Protein AF-0000000071926890 (afdb_homodimer)

Secondary structure (DSSP, 8-state):
--------EEEEE--GGGHHHHHHHHH-TTGGGG-S---SSHHHHHHHHHHHHHHHHHTS-EEEEEEETTT--EEEEEEEEEEETTTTEEEEEEEE-GGGTTTTHHHHHHHHHHHHHHHSS---EEEEEEETT-HHHHHHHHHTTPEEEEEEEEEEEETTEEEEEEEEEEEGGGS-TT-/--------EEEEE--GGGHHHHHHHHH-TTGGGG-S---SSHHHHHHHHHHHHHHHHHTS-EEEEEEETTT--EEEEEEEEEEETTTTEEEEEEEE-GGGTTTTHHHHHHHHHHHHHHHSS---EEEEEEETT-HHHHHHHHHTTPEEEEEEEEEEEETTEEEEEEEEEEEGGGS-TT-

InterPro domains:
  IPR000182 GNAT domain [PF13302] (9-147)
  IPR000182 GNAT domain [PS51186] (9-170)
  IPR016181 Acyl-CoA N-acyltransferase [SSF55729] (5-172)
  IPR051531 N-acetyltransferase [PTHR43792] (5-174)

Solvent-accessible surface area (backbone atoms only — not comparable to full-atom values): 19654 Å² total; per-residue (Å²): 131,79,74,78,71,74,54,64,66,40,79,40,73,67,52,83,87,42,48,68,58,53,38,53,43,34,49,32,68,80,53,29,67,87,40,97,56,73,39,93,42,69,74,61,33,45,56,55,52,51,48,52,52,48,24,47,73,72,66,28,28,49,50,26,33,31,20,33,58,87,77,62,43,76,48,36,36,42,32,36,36,76,41,35,81,81,39,19,28,29,34,51,47,72,53,52,40,73,93,51,60,93,58,51,46,65,61,45,47,49,64,56,44,50,56,52,49,52,73,74,42,78,52,41,29,39,35,34,76,37,54,63,87,47,51,69,61,51,53,49,40,48,74,72,61,31,40,81,32,35,46,46,71,51,59,36,55,54,93,94,40,63,39,35,35,32,36,29,36,39,42,56,84,71,46,68,79,90,99,129,78,75,78,74,72,54,64,65,40,76,40,73,68,53,81,89,41,50,69,59,52,39,55,44,34,49,33,67,78,53,29,67,87,39,98,57,73,39,92,43,69,74,61,34,46,56,55,53,51,48,52,53,47,24,46,72,72,65,28,29,48,50,27,33,31,20,33,59,86,76,63,43,78,48,34,36,40,33,37,36,75,42,36,81,80,39,18,28,30,34,51,49,69,52,52,41,74,92,51,62,94,60,49,45,64,61,44,46,48,66,55,44,51,55,52,50,51,72,74,42,79,51,42,30,38,35,34,77,36,53,63,86,45,51,71,60,52,53,49,40,46,73,73,62,29,39,82,30,35,46,45,71,51,58,36,57,54,92,94,40,63,40,36,36,32,36,28,36,39,42,56,84,73,44,69,79,92,98

Structure (mmCIF, N/CA/C/O backbone):
data_AF-0000000071926890-model_v1
#
loop_
_entity.id
_entity.type
_entity.pdbx_description
1 polymer 'Ribosomal-protein-alanine N-acetyltransferase, putative'
#
loop_
_atom_site.group_PDB
_atom_site.id
_atom_site.type_symbol
_atom_site.label_atom_id
_atom_site.label_alt_id
_atom_site.label_comp_id
_atom_site.label_asym_id
_atom_site.label_entity_id
_atom_site.label_seq_id
_atom_site.pdbx_PDB_ins_code
_atom_site.Cartn_x
_atom_site.Cartn_y
_atom_site.Cartn_z
_atom_site.occupancy
_atom_site.B_iso_or_equiv
_atom_site.auth_seq_id
_atom_site.auth_comp_id
_atom_site.auth_asym_id
_atom_site.auth_atom_id
_atom_site.pdbx_PDB_model_num
ATOM 1 N N . MET A 1 1 ? 4.715 -43.188 8.812 1 32.09 1 MET A N 1
ATOM 2 C CA . MET A 1 1 ? 4.371 -41.781 8.5 1 32.09 1 MET A CA 1
ATOM 3 C C . MET A 1 1 ? 4.711 -41.469 7.051 1 32.09 1 MET A C 1
ATOM 5 O O . MET A 1 1 ? 5.883 -41.469 6.664 1 32.09 1 MET A O 1
ATOM 9 N N . THR A 1 2 ? 3.955 -41.906 6.078 1 40.41 2 THR A N 1
ATOM 10 C CA . THR A 1 2 ? 4.301 -41.938 4.664 1 40.41 2 THR A CA 1
ATOM 11 C C . THR A 1 2 ? 4.812 -40.562 4.215 1 40.41 2 THR A C 1
ATOM 13 O O . THR A 1 2 ? 4.32 -39.531 4.672 1 40.41 2 THR A O 1
ATOM 16 N N . ALA A 1 3 ? 6 -40.312 3.959 1 42.5 3 ALA A N 1
ATOM 17 C CA . ALA A 1 3 ? 6.633 -39.125 3.43 1 42.5 3 ALA A CA 1
ATOM 18 C C . ALA A 1 3 ? 5.715 -38.406 2.441 1 42.5 3 ALA A C 1
ATOM 20 O O . ALA A 1 3 ? 5.344 -38.969 1.411 1 42.5 3 ALA A O 1
ATOM 21 N N . THR A 1 4 ? 4.652 -37.75 2.793 1 50.47 4 THR A N 1
ATOM 22 C CA . THR A 1 4 ? 3.727 -37.125 1.854 1 50.47 4 THR A CA 1
ATOM 23 C C . THR A 1 4 ? 4.477 -36.531 0.657 1 50.47 4 THR A C 1
ATOM 25 O O . THR A 1 4 ? 5.344 -35.688 0.818 1 50.47 4 THR A O 1
ATOM 28 N N . GLN A 1 5 ? 4.773 -37.344 -0.302 1 60.16 5 GLN A N 1
ATOM 29 C CA . GLN A 1 5 ? 5.531 -37.062 -1.52 1 60.16 5 GLN A CA 1
ATOM 30 C C . GLN A 1 5 ? 5.117 -35.719 -2.131 1 60.16 5 GLN A C 1
ATOM 32 O O . GLN A 1 5 ? 3.926 -35.469 -2.281 1 60.16 5 GLN A O 1
ATOM 37 N N . GLN A 1 6 ? 5.934 -34.75 -2.156 1 71.06 6 GLN A N 1
ATOM 38 C CA . GLN A 1 6 ? 5.723 -33.469 -2.793 1 71.06 6 GLN A CA 1
ATOM 39 C C . GLN A 1 6 ? 5.293 -33.625 -4.25 1 71.06 6 GLN A C 1
ATOM 41 O O . GLN A 1 6 ? 5.809 -34.5 -4.957 1 71.06 6 GLN A O 1
ATOM 46 N N . PRO A 1 7 ? 4.125 -33.031 -4.594 1 84.38 7 PRO A N 1
ATOM 47 C CA . PRO A 1 7 ? 3.699 -33.094 -5.992 1 84.38 7 PRO A CA 1
ATOM 48 C C . PRO A 1 7 ? 4.824 -32.75 -6.965 1 84.38 7 PRO A C 1
ATOM 50 O O . PRO A 1 7 ? 5.672 -31.891 -6.652 1 84.38 7 PRO A O 1
ATOM 53 N N . HIS A 1 8 ? 4.965 -33.5 -8.023 1 91.19 8 HIS A N 1
ATOM 54 C CA . HIS A 1 8 ? 5.914 -33.219 -9.086 1 91.19 8 HIS A CA 1
ATOM 55 C C . HIS A 1 8 ? 5.344 -32.188 -10.062 1 91.19 8 HIS A C 1
ATOM 57 O O . HIS A 1 8 ? 4.477 -32.5 -10.875 1 91.19 8 HIS A O 1
ATOM 63 N N . ILE A 1 9 ? 5.855 -30.984 -9.93 1 95.56 9 ILE A N 1
ATOM 64 C CA . ILE A 1 9 ? 5.312 -29.922 -10.781 1 95.56 9 ILE A CA 1
ATOM 65 C C . ILE A 1 9 ? 6.445 -29.234 -11.547 1 95.56 9 ILE A C 1
ATOM 67 O O . ILE A 1 9 ? 7.621 -29.438 -11.234 1 95.56 9 ILE A O 1
ATOM 71 N N . ARG A 1 10 ? 6.059 -28.641 -12.609 1 96.06 10 ARG A N 1
ATOM 72 C CA . ARG A 1 10 ? 6.945 -27.797 -13.414 1 96.0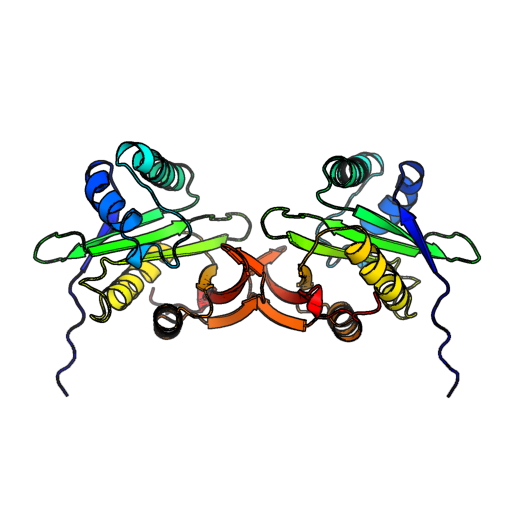6 10 ARG A CA 1
ATOM 73 C C . ARG A 1 10 ? 6.355 -26.406 -13.609 1 96.06 10 ARG A C 1
ATOM 75 O O . ARG A 1 10 ? 5.137 -26.234 -13.602 1 96.06 10 ARG A O 1
ATOM 82 N N . LEU A 1 11 ? 7.266 -25.453 -13.742 1 97.19 11 LEU A N 1
ATOM 83 C CA . LEU A 1 11 ? 6.867 -24.078 -14 1 97.19 11 LEU A CA 1
ATOM 84 C C . LEU A 1 11 ? 7.309 -23.625 -15.391 1 97.19 11 LEU A C 1
ATOM 86 O O . LEU A 1 11 ? 8.484 -23.75 -15.742 1 97.19 11 LEU A O 1
ATOM 90 N N . ASP A 1 12 ? 6.371 -23.141 -16.156 1 96.62 12 ASP A N 1
ATOM 91 C CA . ASP A 1 12 ? 6.672 -22.609 -17.484 1 96.62 12 ASP A CA 1
ATOM 92 C C . ASP A 1 12 ? 6.16 -21.188 -17.625 1 96.62 12 ASP A C 1
ATOM 94 O O . ASP A 1 12 ? 5.07 -20.859 -17.156 1 96.62 12 ASP A O 1
ATOM 98 N N . PRO A 1 13 ? 6.953 -20.359 -18.344 1 96.62 13 PRO A N 1
ATOM 99 C CA . PRO A 1 13 ? 6.395 -19.031 -18.625 1 96.62 13 PRO A CA 1
ATOM 100 C C . PRO A 1 13 ? 5.051 -19.094 -19.344 1 96.62 13 PRO A C 1
ATOM 102 O O . PRO A 1 13 ? 4.848 -19.953 -20.203 1 96.62 13 PRO A O 1
ATOM 105 N N . VAL A 1 14 ? 4.199 -18.203 -18.984 1 97.5 14 VAL A N 1
ATOM 106 C CA . VAL A 1 14 ? 2.887 -18.156 -19.625 1 97.5 14 VAL A CA 1
ATOM 107 C C . VAL A 1 14 ? 3.045 -17.781 -21.109 1 97.5 14 VAL A C 1
ATOM 109 O O . VAL A 1 14 ? 3.805 -16.875 -21.438 1 97.5 14 VAL A O 1
ATOM 112 N N . SER A 1 15 ? 2.369 -18.516 -22 1 95.44 15 SER A N 1
ATOM 113 C CA . SER A 1 15 ? 2.363 -18.219 -23.422 1 95.44 15 SER A CA 1
ATOM 114 C C . SER A 1 15 ? 0.94 -18.047 -23.953 1 95.44 15 SER A C 1
ATOM 116 O O . SER A 1 15 ? -0.026 -18.344 -23.234 1 95.44 15 SER A O 1
ATOM 118 N N . ASP A 1 16 ? 0.845 -17.578 -25.172 1 94.81 16 ASP A N 1
ATOM 119 C CA . ASP A 1 16 ? -0.459 -17.359 -25.781 1 94.81 16 ASP A CA 1
ATOM 120 C C . ASP A 1 16 ? -1.262 -18.656 -25.844 1 94.81 16 ASP A C 1
ATOM 122 O O . ASP A 1 16 ? -2.49 -18.641 -25.734 1 94.81 16 ASP A O 1
ATOM 126 N N . ALA A 1 17 ? -0.589 -19.734 -25.953 1 95.25 17 ALA A N 1
ATOM 127 C CA . ALA A 1 17 ? -1.239 -21.047 -26.047 1 95.25 17 ALA A CA 1
ATOM 128 C C . ALA A 1 17 ? -1.944 -21.406 -24.75 1 95.25 17 ALA A C 1
ATOM 130 O O . ALA A 1 17 ? -2.762 -22.328 -24.719 1 95.25 17 ALA A O 1
ATOM 131 N N . ASP A 1 18 ? -1.693 -20.672 -23.719 1 97.19 18 ASP A N 1
ATOM 132 C CA . ASP A 1 18 ? -2.225 -21 -22.406 1 97.19 18 ASP A CA 1
ATOM 133 C C . ASP A 1 18 ? -3.555 -20.297 -22.141 1 97.19 18 ASP A C 1
ATOM 135 O O . ASP A 1 18 ? -4.172 -20.484 -21.094 1 97.19 18 ASP A O 1
ATOM 139 N N . LEU A 1 19 ? -4.027 -19.516 -23.078 1 97.62 19 LEU A N 1
ATOM 140 C CA . LEU A 1 19 ? -5.23 -18.703 -22.922 1 97.62 19 LEU A CA 1
ATOM 141 C C . LEU A 1 19 ? -6.395 -19.547 -22.422 1 97.62 19 LEU A C 1
ATOM 143 O O . LEU A 1 19 ? -7.059 -19.188 -21.453 1 97.62 19 LEU A O 1
ATOM 147 N N . PRO A 1 20 ? -6.652 -20.75 -22.969 1 97.19 20 PRO A N 1
ATOM 148 C CA . PRO A 1 20 ? -7.793 -21.516 -22.484 1 97.19 20 PRO A CA 1
ATOM 149 C C . PRO A 1 20 ? -7.652 -21.906 -21.016 1 97.19 20 PRO A C 1
ATOM 151 O O . PRO A 1 20 ? -8.648 -21.969 -20.281 1 97.19 20 PRO A O 1
ATOM 154 N N . HIS A 1 21 ? -6.488 -22.156 -20.594 1 97.12 21 HIS A N 1
ATOM 155 C CA . HIS A 1 21 ? -6.242 -22.562 -19.219 1 97.12 21 HIS A CA 1
ATOM 156 C C . HIS A 1 21 ? -6.383 -21.391 -18.266 1 97.12 21 HIS A C 1
ATOM 158 O O . HIS A 1 21 ? -6.973 -21.516 -17.188 1 97.12 21 HIS A O 1
ATOM 164 N N . ILE A 1 22 ? -5.824 -20.266 -18.688 1 97.94 22 ILE A N 1
ATOM 165 C CA . ILE A 1 22 ? -5.957 -19.062 -17.875 1 97.94 22 ILE A CA 1
ATOM 166 C C . ILE A 1 22 ? -7.43 -18.688 -17.75 1 97.94 22 ILE A C 1
ATOM 168 O O . ILE A 1 22 ? -7.898 -18.375 -16.641 1 97.94 22 ILE A O 1
ATOM 172 N N . TYR A 1 23 ? -8.125 -18.797 -18.828 1 98 23 TYR A N 1
ATOM 173 C CA . TYR A 1 23 ? -9.555 -18.484 -18.812 1 98 23 TYR A CA 1
ATOM 174 C C . TYR A 1 23 ? -10.305 -19.42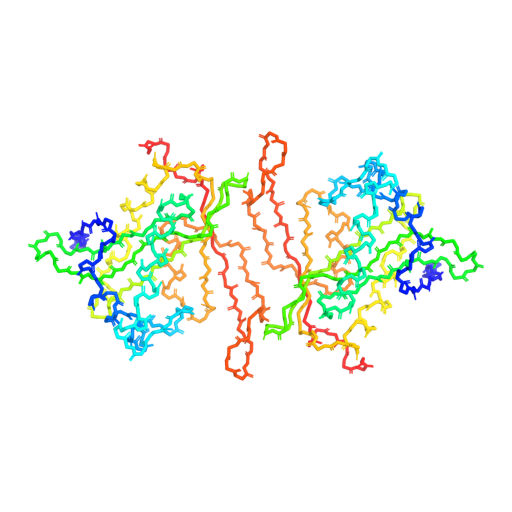2 -17.875 1 98 23 TYR A C 1
ATOM 176 O O . TYR A 1 23 ? -11.156 -18.984 -17.094 1 98 23 TYR A O 1
ATOM 184 N N . ARG A 1 24 ? -10 -20.656 -17.953 1 97.12 24 ARG A N 1
ATOM 185 C CA . ARG A 1 24 ? -10.648 -21.625 -17.062 1 97.12 24 ARG A CA 1
ATOM 186 C C . ARG A 1 24 ? -10.484 -21.234 -15.602 1 97.12 24 ARG A C 1
ATOM 188 O O . ARG A 1 24 ? -11.453 -21.234 -14.844 1 97.12 24 ARG A O 1
ATOM 195 N N . GLY A 1 25 ? -9.297 -20.922 -15.258 1 97.25 25 GLY A N 1
ATOM 196 C CA . GLY A 1 25 ? -9.039 -20.516 -13.883 1 97.25 25 GLY A CA 1
ATOM 197 C C . GLY A 1 25 ? -9.727 -19.234 -13.5 1 97.25 25 GLY A C 1
ATOM 198 O O . GLY A 1 25 ? -10.445 -19.172 -12.5 1 97.25 25 GLY A O 1
ATOM 199 N N . LEU A 1 26 ? -9.594 -18.188 -14.328 1 97.25 26 LEU A N 1
ATOM 200 C CA . LEU A 1 26 ? -10.023 -16.844 -13.992 1 97.25 26 LEU A CA 1
ATOM 201 C C . LEU A 1 26 ? -11.5 -16.641 -14.328 1 97.25 26 LEU A C 1
ATOM 203 O O . LEU A 1 26 ? -12.016 -15.523 -14.234 1 97.25 26 LEU A O 1
ATOM 207 N N . SER A 1 27 ? -12.164 -17.719 -14.695 1 96.56 27 SER A N 1
ATOM 208 C CA . SER A 1 27 ? -13.609 -17.672 -14.875 1 96.56 27 SER A CA 1
ATOM 209 C C . SER A 1 27 ? -14.328 -18.547 -13.852 1 96.56 27 SER A C 1
ATOM 211 O O . SER A 1 27 ? -15.555 -18.547 -13.766 1 96.56 27 SER A O 1
ATOM 213 N N . ASP A 1 28 ? -13.586 -19.328 -13.117 1 96.19 28 ASP A N 1
ATOM 214 C CA . ASP A 1 28 ? -14.156 -20.172 -12.07 1 96.19 28 ASP A CA 1
ATOM 215 C C . ASP A 1 28 ? -14.43 -19.359 -10.805 1 96.19 28 ASP A C 1
ATOM 217 O O . ASP A 1 28 ? -13.5 -18.812 -10.195 1 96.19 28 ASP A O 1
ATOM 221 N N . PRO A 1 29 ? -15.664 -19.297 -10.359 1 95 29 PRO A N 1
ATOM 222 C CA . PRO A 1 29 ? -16.016 -18.438 -9.219 1 95 29 PRO A CA 1
ATOM 223 C C . PRO A 1 29 ? -15.305 -18.859 -7.934 1 95 29 PRO A C 1
ATOM 225 O O . PRO A 1 29 ? -15.086 -18.016 -7.055 1 95 29 PRO A O 1
ATOM 228 N N . ARG A 1 30 ? -15.023 -20.078 -7.785 1 95 30 ARG A N 1
ATOM 229 C CA . ARG A 1 30 ? -14.289 -20.516 -6.605 1 95 30 ARG A CA 1
ATOM 230 C C . ARG A 1 30 ? -12.859 -19.984 -6.613 1 95 30 ARG A C 1
ATOM 232 O O . ARG A 1 30 ? -12.352 -19.547 -5.574 1 95 30 ARG A O 1
ATOM 239 N N . VAL A 1 31 ? -12.242 -20 -7.777 1 94.44 31 VAL A N 1
ATOM 240 C CA . VAL A 1 31 ? -10.859 -19.562 -7.926 1 94.44 31 VAL A CA 1
ATOM 241 C C . VAL A 1 31 ? -10.773 -18.047 -7.707 1 94.44 31 VAL A C 1
ATOM 243 O O . VAL A 1 31 ? -9.875 -17.562 -7.02 1 94.44 31 VAL A O 1
ATOM 246 N N . VAL A 1 32 ? -11.734 -17.312 -8.195 1 94.06 32 VAL A N 1
ATOM 247 C CA . VAL A 1 32 ? -11.609 -15.859 -8.234 1 94.06 32 VAL A CA 1
ATOM 248 C C . VAL A 1 32 ? -12.281 -15.242 -7.012 1 94.06 32 VAL A C 1
ATOM 250 O O . VAL A 1 32 ? -12.453 -14.023 -6.938 1 94.06 32 VAL A O 1
ATOM 253 N N . ALA A 1 33 ? -12.68 -16.078 -6.062 1 90.62 33 ALA A N 1
ATOM 254 C CA . ALA A 1 33 ? -13.375 -15.602 -4.871 1 90.62 33 ALA A CA 1
ATOM 255 C C . ALA A 1 33 ? -12.547 -14.562 -4.129 1 90.62 33 ALA A C 1
ATOM 257 O O . ALA A 1 33 ? -13.086 -13.57 -3.623 1 90.62 33 ALA A O 1
ATOM 258 N N . TYR A 1 34 ? -11.289 -14.828 -4.125 1 89.69 34 TYR A N 1
ATO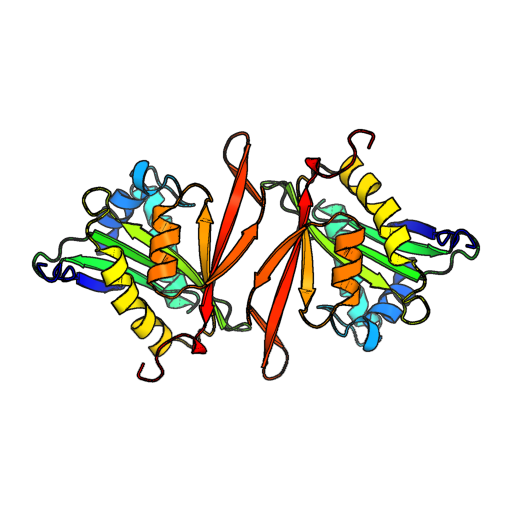M 259 C CA . TYR A 1 34 ? -10.383 -13.906 -3.445 1 89.69 34 TYR A CA 1
ATOM 260 C C . TYR A 1 34 ? -9.359 -13.336 -4.414 1 89.69 34 TYR A C 1
ATOM 262 O O . TYR A 1 34 ? -8.312 -12.836 -3.998 1 89.69 34 TYR A O 1
ATOM 270 N N . TYR A 1 35 ? -9.742 -13.523 -5.633 1 87.75 35 TYR A N 1
ATOM 271 C CA . TYR A 1 35 ? -8.828 -13.062 -6.672 1 87.75 35 TYR A CA 1
ATOM 272 C C . TYR A 1 35 ? -9.359 -11.789 -7.328 1 87.75 35 TYR A C 1
ATOM 274 O O . TYR A 1 35 ? -10.57 -11.594 -7.426 1 87.75 35 TYR A O 1
ATOM 282 N N . GLY A 1 36 ? -8.609 -10.773 -7.625 1 82.12 36 GLY A N 1
ATOM 283 C CA . GLY A 1 36 ? -8.992 -9.422 -7.988 1 82.12 36 GLY A CA 1
ATOM 284 C C . GLY A 1 36 ? -9.445 -9.297 -9.43 1 82.12 36 GLY A C 1
ATOM 285 O O . GLY A 1 36 ? -9.906 -8.227 -9.852 1 82.12 36 GLY A O 1
ATOM 286 N N . VAL A 1 37 ? -9.32 -10.383 -10.203 1 89.62 37 VAL A N 1
ATOM 287 C CA . VAL A 1 37 ? -9.703 -10.273 -11.609 1 89.62 37 VAL A CA 1
ATOM 288 C C . VAL A 1 37 ? -10.516 -11.508 -12.016 1 89.62 37 VAL A C 1
ATOM 290 O O . VAL A 1 37 ? -10.273 -12.609 -11.516 1 89.62 37 VAL A O 1
ATOM 293 N N . SER A 1 38 ? -11.461 -11.25 -12.852 1 93.62 38 SER A N 1
ATOM 294 C CA . SER A 1 38 ? -12.25 -12.328 -13.445 1 93.62 38 SER A CA 1
ATOM 295 C C . SER A 1 38 ? -12.703 -11.969 -14.859 1 93.62 38 SER A C 1
ATOM 297 O O . SER A 1 38 ? -12.75 -10.797 -15.219 1 93.62 38 SER A O 1
ATOM 299 N N . TYR A 1 39 ? -12.906 -13.031 -15.594 1 94.94 39 TYR A N 1
ATOM 300 C CA . TYR A 1 39 ? -13.32 -12.852 -16.969 1 94.94 39 TYR A CA 1
ATOM 301 C C . TYR A 1 39 ? -14.531 -13.719 -17.297 1 94.94 39 TYR A C 1
ATOM 303 O O . TYR A 1 39 ? -14.672 -14.82 -16.766 1 94.94 39 TYR A O 1
ATOM 311 N N . ASP A 1 40 ? -15.328 -13.188 -18.219 1 94.38 40 ASP A N 1
ATOM 312 C CA . ASP A 1 40 ? -16.547 -13.922 -18.547 1 94.38 40 ASP A CA 1
ATOM 313 C C . ASP A 1 40 ? -16.516 -14.438 -19.984 1 94.38 40 ASP A C 1
ATOM 315 O O . ASP A 1 40 ? -17.484 -15.055 -20.453 1 94.38 40 ASP A O 1
ATOM 319 N N . SER A 1 41 ? -15.445 -14.164 -20.703 1 96.19 41 SER A N 1
ATOM 320 C CA . SER A 1 41 ? -15.258 -14.68 -22.047 1 96.19 41 SER A CA 1
ATOM 321 C C . SER A 1 41 ? -13.781 -14.836 -22.375 1 96.19 41 SER A C 1
ATOM 323 O O . SER A 1 41 ? -12.93 -14.172 -21.781 1 96.19 41 SER A O 1
ATOM 325 N N . LEU A 1 42 ? -13.555 -15.664 -23.344 1 94.88 42 LEU A N 1
ATOM 326 C CA . LEU A 1 42 ? -12.188 -15.852 -23.812 1 94.88 42 LEU A CA 1
ATOM 327 C C . LEU A 1 42 ? -11.633 -14.555 -24.391 1 94.88 42 LEU A C 1
ATOM 329 O O . LEU A 1 42 ? -10.461 -14.227 -24.188 1 94.88 42 LEU A O 1
ATOM 333 N N . THR A 1 43 ? -12.5 -13.898 -25.062 1 95.5 43 THR A N 1
ATOM 334 C CA . THR A 1 43 ? -12.102 -12.633 -25.672 1 95.5 43 THR A CA 1
ATOM 335 C C . THR A 1 43 ? -11.688 -11.625 -24.609 1 95.5 43 THR A C 1
ATOM 337 O O . THR A 1 43 ? -10.641 -10.977 -24.719 1 95.5 43 THR A O 1
ATOM 340 N N . ALA A 1 44 ? -12.461 -11.586 -23.594 1 95.31 44 ALA A N 1
ATOM 341 C CA . ALA A 1 44 ? -12.141 -10.672 -22.5 1 95.31 44 ALA A CA 1
ATOM 342 C C . ALA A 1 44 ? -10.844 -11.094 -21.797 1 95.31 44 ALA A C 1
ATOM 344 O O . ALA A 1 44 ? -10.062 -10.242 -21.375 1 95.31 44 ALA A O 1
ATOM 345 N N . CYS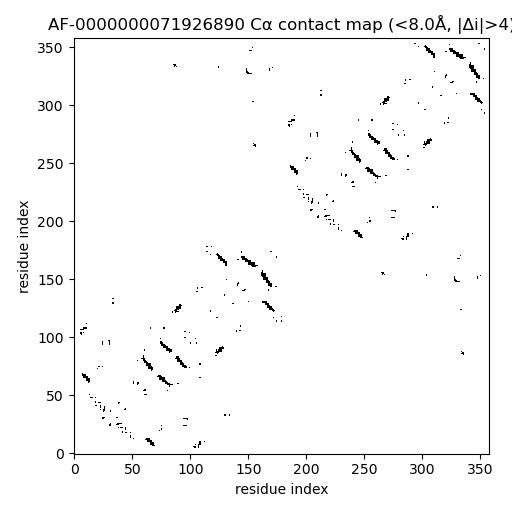 A 1 45 ? -10.617 -12.336 -21.781 1 96.81 45 CYS A N 1
ATOM 346 C CA . CYS A 1 45 ? -9.453 -12.883 -21.078 1 96.81 45 CYS A CA 1
ATOM 347 C C . CYS A 1 45 ? -8.172 -12.586 -21.844 1 96.81 45 CYS A C 1
ATOM 349 O O . CYS A 1 45 ? -7.078 -12.672 -21.297 1 96.81 45 CYS A O 1
ATOM 351 N N . GLN A 1 46 ? -8.297 -12.172 -23.078 1 96.81 46 GLN A N 1
ATOM 352 C CA . GLN A 1 46 ? -7.129 -11.781 -23.859 1 96.81 46 GLN A CA 1
ATOM 353 C C . GLN A 1 46 ? -6.414 -10.594 -23.234 1 96.81 46 GLN A C 1
ATOM 355 O O . GLN A 1 46 ? -5.195 -10.461 -23.344 1 96.81 46 GLN A O 1
ATOM 360 N N . ALA A 1 47 ? -7.195 -9.812 -22.578 1 95.94 47 ALA A N 1
ATOM 361 C CA . ALA A 1 47 ? -6.602 -8.68 -21.875 1 95.94 47 ALA A CA 1
ATOM 362 C C . ALA A 1 47 ? -5.621 -9.156 -20.797 1 95.94 47 ALA A C 1
ATOM 364 O O . ALA A 1 47 ? -4.578 -8.531 -20.594 1 95.94 47 ALA A O 1
ATOM 365 N N . GLN A 1 48 ? -5.961 -10.219 -20.141 1 96.38 48 GLN A N 1
ATOM 366 C CA . GLN A 1 48 ? -5.082 -10.812 -19.141 1 96.38 48 GLN A CA 1
ATOM 367 C C . GLN A 1 48 ? -3.791 -11.32 -19.781 1 96.38 48 GLN A C 1
ATOM 369 O O . GLN A 1 48 ? -2.705 -11.117 -19.234 1 96.38 48 GLN A O 1
ATOM 374 N N . MET A 1 49 ? -3.949 -11.906 -20.906 1 97.31 49 MET A N 1
ATOM 375 C CA . MET A 1 49 ? -2.781 -12.43 -21.609 1 97.31 49 MET A CA 1
ATOM 376 C C . MET A 1 49 ? -1.864 -11.289 -22.062 1 97.31 49 MET A C 1
ATOM 378 O O . MET A 1 49 ? -0.642 -11.391 -21.938 1 97.31 49 MET A O 1
ATOM 382 N N . ALA A 1 50 ? -2.471 -10.32 -22.531 1 96.69 50 ALA A N 1
ATOM 383 C CA . ALA A 1 50 ? -1.701 -9.141 -22.922 1 96.69 50 ALA A CA 1
ATOM 384 C C . ALA A 1 50 ? -0.992 -8.523 -21.719 1 96.69 50 ALA A C 1
ATOM 386 O O . ALA A 1 50 ? 0.137 -8.039 -21.844 1 96.69 50 ALA A O 1
ATOM 387 N N . TRP A 1 51 ? -1.722 -8.547 -20.656 1 96.19 51 TRP A N 1
ATOM 388 C CA . TRP A 1 51 ? -1.157 -8.016 -19.422 1 96.19 51 TRP A CA 1
ATOM 389 C C . TRP A 1 51 ? 0.072 -8.812 -19 1 96.19 51 TRP A C 1
ATOM 391 O O . TRP A 1 51 ? 1.11 -8.242 -18.672 1 96.19 51 TRP A O 1
ATOM 401 N N . TYR A 1 52 ? 0.008 -10.117 -19.078 1 97 52 TYR A N 1
ATOM 402 C CA . TYR A 1 52 ? 1.151 -10.969 -18.766 1 97 52 TYR A CA 1
ATOM 403 C C . TYR A 1 52 ? 2.342 -10.633 -19.656 1 97 52 TYR A C 1
ATOM 405 O O . TYR A 1 52 ? 3.469 -10.5 -19.172 1 97 52 TYR A O 1
ATOM 413 N N . ALA A 1 53 ? 2.082 -10.562 -20.875 1 96 53 ALA A N 1
ATOM 414 C CA . ALA A 1 53 ? 3.133 -10.289 -21.844 1 96 53 ALA A CA 1
ATOM 415 C C . ALA A 1 53 ? 3.791 -8.938 -21.578 1 96 53 ALA A C 1
ATOM 417 O O . ALA A 1 53 ? 5.012 -8.805 -21.688 1 96 53 ALA A O 1
ATOM 418 N N . GLU A 1 54 ? 2.984 -7.996 -21.281 1 96.25 54 GLU A N 1
ATOM 419 C CA . GLU A 1 54 ? 3.492 -6.656 -21 1 96.25 54 GLU A CA 1
ATOM 420 C C . GLU A 1 54 ? 4.379 -6.652 -19.75 1 96.25 54 GLU A C 1
ATOM 422 O O . GLU A 1 54 ? 5.402 -5.965 -19.719 1 96.25 54 GLU A O 1
ATOM 427 N N . LEU A 1 55 ? 3.93 -7.324 -18.781 1 95.81 55 LEU A N 1
ATOM 428 C CA . LEU A 1 55 ? 4.734 -7.441 -17.578 1 95.81 55 LEU A CA 1
ATOM 429 C C . LEU A 1 55 ? 6.133 -7.953 -17.906 1 95.81 55 LEU A C 1
ATOM 431 O O . LEU A 1 55 ? 7.129 -7.391 -17.438 1 95.81 55 LEU A O 1
ATOM 435 N N . THR A 1 56 ? 6.172 -8.984 -18.641 1 92.94 56 THR A N 1
ATOM 436 C CA . THR A 1 56 ? 7.438 -9.602 -19.016 1 92.94 56 THR A CA 1
ATOM 437 C C . THR A 1 56 ? 8.273 -8.648 -19.859 1 92.94 56 THR A C 1
ATOM 439 O O . THR A 1 56 ? 9.469 -8.469 -19.625 1 92.94 56 THR A O 1
ATOM 442 N N . ARG A 1 57 ? 7.625 -8.047 -20.766 1 94 57 ARG A N 1
ATOM 443 C CA . ARG A 1 57 ? 8.289 -7.141 -21.703 1 94 57 ARG A CA 1
ATOM 444 C C . ARG A 1 57 ? 8.922 -5.965 -20.969 1 94 57 ARG A C 1
ATOM 446 O O . ARG A 1 57 ? 10.031 -5.543 -21.281 1 94 57 ARG A O 1
ATOM 453 N N . THR A 1 58 ? 8.242 -5.461 -20 1 94.38 58 THR A N 1
ATOM 454 C CA . THR A 1 58 ? 8.688 -4.258 -19.312 1 94.38 58 THR A CA 1
ATOM 455 C C . THR A 1 58 ? 9.57 -4.617 -18.125 1 94.38 58 THR A C 1
ATOM 457 O O . THR A 1 58 ? 10.164 -3.738 -17.484 1 94.38 58 THR A O 1
ATOM 460 N N . GLY A 1 59 ? 9.578 -5.863 -17.797 1 92.5 59 GLY A N 1
ATOM 461 C CA . GLY A 1 59 ? 10.344 -6.293 -16.641 1 92.5 59 GLY A CA 1
ATOM 462 C C . GLY A 1 59 ? 9.656 -5.992 -15.328 1 92.5 59 GLY A C 1
ATOM 463 O O . GLY A 1 59 ? 10.297 -5.949 -14.273 1 92.5 59 GLY A O 1
ATOM 464 N N . CYS A 1 60 ? 8.344 -5.734 -15.312 1 95.38 60 CYS A N 1
ATOM 465 C CA . CYS A 1 60 ? 7.598 -5.336 -14.125 1 95.38 60 CYS A CA 1
ATOM 466 C C . CYS A 1 60 ? 6.8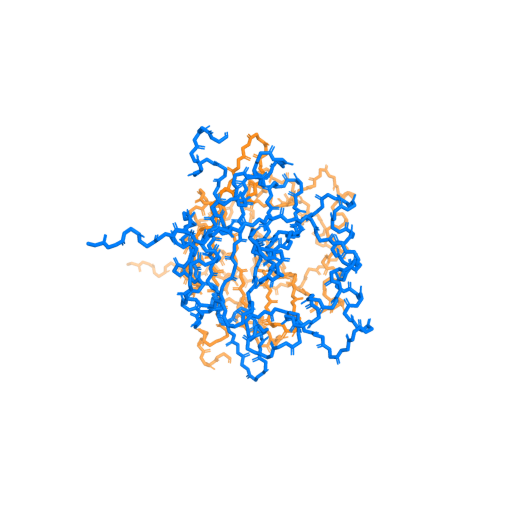91 -6.531 -13.5 1 95.38 60 CYS A C 1
ATOM 468 O O . CYS A 1 60 ? 6.109 -6.375 -12.555 1 95.38 60 CYS A O 1
ATOM 470 N N . GLY A 1 61 ? 7.18 -7.723 -14.016 1 97.38 61 GLY A N 1
ATOM 471 C CA . GLY A 1 61 ? 6.59 -8.938 -13.484 1 97.38 61 GLY A CA 1
ATOM 472 C C . GLY A 1 61 ? 6.855 -10.156 -14.352 1 97.38 61 GLY A C 1
ATOM 473 O O . GLY A 1 61 ? 7.434 -10.039 -15.43 1 97.38 61 GLY A O 1
ATOM 474 N N . ALA A 1 62 ? 6.48 -11.289 -13.867 1 97.12 62 ALA A N 1
ATOM 475 C CA . ALA A 1 62 ? 6.59 -12.57 -14.57 1 97.12 62 ALA A CA 1
ATOM 476 C C . ALA A 1 62 ? 5.625 -13.594 -13.984 1 97.12 62 ALA A C 1
ATOM 478 O O . ALA A 1 62 ? 5.52 -13.734 -12.758 1 97.12 62 ALA A O 1
ATOM 479 N N . TRP A 1 63 ? 4.965 -14.211 -14.883 1 98 63 TRP A N 1
ATOM 480 C CA . TRP A 1 63 ? 4.023 -15.242 -14.453 1 98 63 TRP A CA 1
ATOM 481 C C . TRP A 1 63 ? 4.355 -16.578 -15.094 1 98 63 TRP A C 1
ATOM 483 O O . TRP A 1 63 ? 4.84 -16.625 -16.234 1 98 63 TRP A O 1
ATOM 493 N N . HIS A 1 64 ? 4.098 -17.625 -14.375 1 98.25 64 HIS A N 1
ATOM 494 C CA . HIS A 1 64 ? 4.363 -19 -14.797 1 98.25 64 HIS A CA 1
ATOM 495 C C . HIS A 1 64 ? 3.123 -19.875 -14.625 1 98.25 64 HIS A C 1
ATOM 497 O O . HIS A 1 64 ? 2.371 -19.719 -13.664 1 98.25 64 HIS A O 1
ATOM 503 N N . LEU A 1 65 ? 2.959 -20.734 -15.586 1 98.12 65 LEU A N 1
ATOM 504 C CA . LEU A 1 65 ? 1.975 -21.797 -15.43 1 98.12 65 LEU A CA 1
ATOM 505 C C . LEU A 1 65 ? 2.549 -22.953 -14.625 1 98.12 65 LEU A C 1
ATOM 507 O O . LEU A 1 65 ? 3.695 -23.359 -14.836 1 98.12 65 LEU A O 1
ATOM 511 N N . ILE A 1 66 ? 1.759 -23.375 -13.695 1 98.12 66 ILE A N 1
ATOM 512 C CA . ILE A 1 66 ? 2.09 -24.578 -12.953 1 98.12 66 ILE A CA 1
ATOM 513 C C . ILE A 1 66 ? 1.553 -25.812 -13.695 1 98.12 66 ILE A C 1
ATOM 515 O O . ILE A 1 66 ? 0.354 -25.891 -13.977 1 98.12 66 ILE A O 1
ATOM 519 N N . ARG A 1 67 ? 2.416 -26.75 -13.984 1 97.44 67 ARG A N 1
ATOM 520 C CA . ARG A 1 67 ? 2.021 -27.953 -14.711 1 97.44 67 ARG A CA 1
ATOM 521 C C . ARG A 1 67 ? 2.42 -29.219 -13.953 1 97.44 67 ARG A C 1
ATOM 523 O O . ARG A 1 67 ? 3.436 -29.219 -13.25 1 97.44 67 ARG A O 1
ATOM 530 N N . ASP A 1 68 ? 1.56 -30.203 -14.18 1 96 68 ASP A N 1
ATOM 531 C CA . ASP A 1 68 ? 1.975 -31.531 -13.727 1 96 68 ASP A CA 1
ATOM 532 C C . ASP A 1 68 ? 3.176 -32.031 -14.523 1 96 68 ASP A C 1
ATOM 534 O O . ASP A 1 68 ? 3.141 -32.062 -15.758 1 96 68 ASP A O 1
ATOM 538 N N . GLN A 1 69 ? 4.156 -32.406 -13.797 1 94.44 69 GLN A N 1
ATOM 539 C CA . GLN A 1 69 ? 5.398 -32.781 -14.469 1 94.44 69 GLN A CA 1
ATOM 540 C C . GLN A 1 69 ? 5.199 -34.031 -15.336 1 94.44 69 GLN A C 1
ATOM 542 O O . GLN A 1 69 ? 5.824 -34.156 -16.391 1 94.44 69 GLN A O 1
ATOM 547 N N . ASN A 1 70 ? 4.332 -34.938 -14.961 1 92.44 70 ASN A N 1
ATOM 548 C CA . ASN A 1 70 ? 4.141 -36.188 -15.656 1 92.44 70 ASN A CA 1
ATOM 549 C C . ASN A 1 70 ? 3.143 -36.062 -16.797 1 92.44 70 ASN A C 1
ATOM 551 O O . ASN A 1 70 ? 3.375 -36.594 -17.891 1 92.44 70 ASN A O 1
ATOM 555 N N . THR A 1 71 ? 2.086 -35.281 -16.625 1 93.25 71 THR A N 1
ATOM 556 C CA . THR A 1 71 ? 1.007 -35.25 -17.609 1 93.25 71 THR A CA 1
ATOM 557 C C . THR A 1 71 ? 1.06 -33.938 -18.406 1 93.25 71 THR A C 1
ATOM 559 O O . THR A 1 71 ? 0.393 -33.812 -19.438 1 93.25 71 THR A O 1
ATOM 562 N N . ASP A 1 72 ? 1.801 -33 -17.953 1 93.81 72 ASP A N 1
ATOM 563 C CA . ASP A 1 72 ? 1.922 -31.688 -18.562 1 93.81 72 ASP A CA 1
ATOM 564 C C . ASP A 1 72 ? 0.617 -30.906 -18.453 1 93.81 72 ASP A C 1
ATOM 566 O O . ASP A 1 72 ? 0.456 -29.859 -19.078 1 93.81 72 ASP A O 1
ATOM 570 N N . GLU A 1 73 ? -0.259 -31.422 -17.672 1 94.62 73 GLU A N 1
ATOM 571 C CA . GLU A 1 73 ? -1.536 -30.75 -17.469 1 94.62 73 GLU A CA 1
ATOM 572 C C . GLU A 1 73 ? -1.372 -29.5 -16.609 1 94.62 73 GLU A C 1
ATOM 574 O O . GLU A 1 73 ? -0.705 -29.531 -15.578 1 94.62 73 GLU A O 1
ATOM 579 N N . PRO A 1 74 ? -1.977 -28.406 -17.109 1 96.75 74 PRO A N 1
ATOM 580 C CA . PRO A 1 74 ? -1.951 -27.203 -16.266 1 96.75 74 PRO A CA 1
ATOM 581 C C . PRO A 1 74 ? -2.719 -27.391 -14.953 1 96.75 74 PRO A C 1
ATOM 583 O O . PRO A 1 74 ? -3.764 -28.047 -14.938 1 96.75 74 PRO A O 1
ATOM 586 N N . LEU A 1 75 ? -2.16 -26.812 -13.898 1 98 75 LEU A N 1
ATOM 587 C CA . LEU A 1 75 ? -2.766 -26.953 -12.578 1 98 75 LEU A CA 1
ATOM 588 C C . LEU A 1 75 ? -3.182 -25.594 -12.031 1 98 75 LEU A C 1
ATOM 590 O O . LEU A 1 75 ? -4.035 -25.516 -11.141 1 98 75 LEU A O 1
ATOM 594 N N . GLY A 1 76 ? -2.549 -24.547 -12.422 1 98 76 GLY A N 1
ATOM 595 C CA . GLY A 1 76 ? -2.713 -23.188 -11.93 1 98 76 GLY A CA 1
ATOM 596 C C . GLY A 1 76 ? -1.626 -22.234 -12.414 1 98 76 GLY A C 1
ATOM 597 O O . GLY A 1 76 ? -0.961 -22.516 -13.414 1 98 76 GLY A O 1
ATOM 598 N N . ALA A 1 77 ? -1.525 -21.109 -11.742 1 98.25 77 ALA A N 1
ATOM 599 C CA . ALA A 1 77 ? -0.504 -20.141 -12.117 1 98.25 77 ALA A CA 1
ATOM 600 C C . ALA A 1 77 ? 0.03 -19.406 -10.891 1 98.25 77 ALA A C 1
ATOM 602 O O . ALA A 1 77 ? -0.64 -19.344 -9.852 1 98.25 77 ALA A O 1
ATOM 603 N N . ILE A 1 78 ? 1.234 -18.938 -11.062 1 98.25 78 ILE A N 1
ATOM 604 C CA . ILE A 1 78 ? 1.917 -18.188 -10.008 1 98.25 78 ILE A CA 1
ATOM 605 C C . ILE A 1 78 ? 2.816 -17.125 -10.633 1 98.25 78 ILE A C 1
ATOM 607 O O . ILE A 1 78 ? 3.393 -17.344 -11.703 1 98.25 78 ILE A O 1
ATOM 611 N N . GLY A 1 79 ? 2.891 -16.031 -9.984 1 98.19 79 GLY A N 1
ATOM 612 C CA . GLY A 1 79 ? 3.783 -15 -10.477 1 98.19 79 GLY A CA 1
ATOM 613 C C . GLY A 1 79 ? 3.785 -13.75 -9.609 1 98.19 79 GLY A C 1
ATOM 614 O O . GLY A 1 79 ? 3.25 -13.758 -8.5 1 98.19 79 GLY A O 1
ATOM 615 N N . TYR A 1 80 ? 4.523 -12.766 -10.078 1 98.25 80 TYR A N 1
ATOM 616 C CA . TYR A 1 80 ? 4.523 -11.469 -9.414 1 98.25 80 TYR A CA 1
ATOM 617 C C . TYR A 1 80 ? 4.273 -10.344 -10.414 1 98.25 80 TYR A C 1
ATOM 619 O O . TYR A 1 80 ? 4.504 -10.508 -11.609 1 98.25 80 TYR A O 1
ATOM 627 N N . ASN A 1 81 ? 3.711 -9.297 -9.922 1 97.56 81 ASN A N 1
ATOM 628 C CA . ASN A 1 81 ? 3.438 -8.094 -10.703 1 97.56 81 ASN A CA 1
ATOM 629 C C . ASN A 1 81 ? 3.674 -6.828 -9.875 1 97.56 81 ASN A C 1
ATOM 631 O O . ASN A 1 81 ? 4.137 -6.902 -8.742 1 97.56 81 ASN A O 1
ATOM 635 N N . ASP A 1 82 ? 3.543 -5.691 -10.523 1 96.44 82 ASP A N 1
ATOM 636 C CA . ASP A 1 82 ? 3.73 -4.391 -9.891 1 96.44 82 ASP A CA 1
ATOM 637 C C . ASP A 1 82 ? 5.152 -4.242 -9.352 1 96.44 82 ASP A C 1
ATOM 639 O O . ASP A 1 82 ? 5.352 -3.719 -8.25 1 96.44 82 ASP A O 1
ATOM 643 N N . ALA A 1 83 ? 6.062 -4.781 -10.078 1 97.31 83 ALA A N 1
ATOM 644 C CA . ALA A 1 83 ? 7.457 -4.633 -9.672 1 97.31 83 ALA A CA 1
ATOM 645 C C . ALA A 1 83 ? 7.887 -3.168 -9.727 1 97.31 83 ALA A C 1
ATOM 647 O O . ALA A 1 83 ? 7.625 -2.473 -10.711 1 97.31 83 ALA A O 1
ATOM 648 N N . ASP A 1 84 ? 8.445 -2.713 -8.711 1 96.81 84 ASP A N 1
ATOM 649 C CA . ASP A 1 84 ? 9.023 -1.378 -8.594 1 96.81 84 ASP A CA 1
ATOM 650 C C . ASP A 1 84 ? 10.547 -1.444 -8.531 1 96.81 84 ASP A C 1
ATOM 652 O O . ASP A 1 84 ? 11.117 -1.821 -7.508 1 96.81 84 ASP A O 1
ATOM 656 N N . PRO A 1 85 ? 11.18 -1.096 -9.625 1 94.88 85 PRO A N 1
ATOM 657 C CA . PRO A 1 85 ? 12.641 -1.227 -9.648 1 94.88 85 PRO A CA 1
ATOM 658 C C . PRO A 1 85 ? 13.328 -0.302 -8.648 1 94.88 85 PRO A C 1
ATOM 660 O O . PRO A 1 85 ? 14.438 -0.596 -8.188 1 94.88 85 PRO A O 1
ATOM 663 N N . THR A 1 86 ? 12.727 0.779 -8.359 1 94.56 86 THR A N 1
ATOM 664 C CA . THR A 1 86 ? 13.312 1.722 -7.41 1 94.56 86 THR A CA 1
ATOM 665 C C . THR A 1 86 ? 13.391 1.109 -6.012 1 94.56 86 THR A C 1
ATOM 667 O O . THR A 1 86 ? 14.438 1.161 -5.363 1 94.56 86 THR A O 1
ATOM 670 N N . HIS A 1 87 ? 12.359 0.489 -5.625 1 96.88 87 HIS A N 1
ATOM 671 C CA . HIS A 1 87 ? 12.297 -0.052 -4.27 1 96.88 87 HIS A CA 1
ATOM 672 C C . HIS A 1 87 ? 12.539 -1.558 -4.266 1 96.88 87 HIS A C 1
ATOM 674 O O . HIS A 1 87 ? 12.492 -2.195 -3.213 1 96.88 87 HIS A O 1
ATOM 680 N N . GLN A 1 88 ? 12.695 -2.164 -5.441 1 97.19 88 GLN A N 1
ATOM 681 C CA . GLN A 1 88 ? 13.016 -3.578 -5.617 1 97.19 88 GLN A CA 1
ATOM 682 C C . GLN A 1 88 ? 11.984 -4.461 -4.914 1 97.19 88 GLN A C 1
ATOM 684 O O . GLN A 1 88 ? 12.352 -5.363 -4.16 1 97.19 88 GLN A O 1
ATOM 689 N N . ARG A 1 89 ? 10.773 -4.164 -5.145 1 98.31 89 ARG A N 1
ATOM 690 C CA . ARG A 1 89 ? 9.672 -4.906 -4.531 1 98.31 89 ARG A CA 1
ATOM 691 C C . ARG A 1 89 ? 8.602 -5.242 -5.559 1 98.31 89 ARG A C 1
ATOM 693 O O . ARG A 1 89 ? 8.516 -4.605 -6.609 1 98.31 89 ARG A O 1
ATOM 700 N N . ALA A 1 90 ? 7.797 -6.238 -5.277 1 98.38 90 ALA A N 1
ATOM 701 C CA . ALA A 1 90 ? 6.695 -6.668 -6.133 1 98.38 90 ALA A CA 1
ATOM 702 C C . ALA A 1 90 ? 5.621 -7.387 -5.324 1 98.38 90 ALA A C 1
ATOM 704 O O . ALA A 1 90 ? 5.73 -7.504 -4.098 1 98.38 90 ALA A O 1
ATOM 705 N N . GLU A 1 91 ? 4.574 -7.719 -5.961 1 98.5 91 GLU A N 1
ATOM 706 C CA . GLU A 1 91 ? 3.471 -8.422 -5.312 1 98.5 91 GLU A CA 1
ATOM 707 C C . GLU A 1 91 ? 3.293 -9.82 -5.898 1 98.5 91 GLU A C 1
ATOM 709 O O . GLU A 1 91 ? 3.266 -9.992 -7.117 1 98.5 91 GLU A O 1
ATOM 714 N N . LEU A 1 92 ? 3.211 -10.75 -5.012 1 98.25 92 LEU A N 1
ATOM 715 C CA . LEU A 1 92 ? 2.996 -12.148 -5.363 1 98.25 92 LEU A CA 1
ATOM 716 C C . LEU A 1 92 ? 1.517 -12.43 -5.609 1 98.25 92 LEU A C 1
ATOM 718 O O . LEU A 1 92 ? 0.658 -11.93 -4.875 1 98.25 92 LEU A O 1
ATOM 722 N N . GLY A 1 93 ? 1.268 -13.234 -6.582 1 97.56 93 GLY A N 1
ATOM 723 C CA . GLY A 1 93 ? -0.057 -13.781 -6.836 1 97.56 93 GLY A CA 1
ATOM 724 C C . GLY A 1 93 ? -0.029 -15.219 -7.305 1 97.56 93 GLY A C 1
ATOM 725 O O . GLY A 1 93 ? 0.952 -15.664 -7.91 1 97.56 93 GLY A O 1
ATOM 726 N N . TYR A 1 94 ? -1.146 -15.891 -7.008 1 97.75 94 TYR A N 1
ATOM 727 C CA . TYR A 1 94 ? -1.242 -17.266 -7.465 1 97.75 94 TYR A CA 1
ATOM 728 C C . TYR A 1 94 ? -2.68 -17.766 -7.387 1 97.75 94 TYR A C 1
ATOM 730 O O . TYR A 1 94 ? -3.504 -17.203 -6.668 1 97.75 94 TYR A O 1
ATOM 738 N N . TRP A 1 95 ? -2.949 -18.766 -8.141 1 97.06 95 TRP A N 1
ATOM 739 C CA . TRP A 1 95 ? -4.219 -19.484 -8.078 1 97.06 95 TRP A CA 1
ATOM 740 C C . TRP A 1 95 ? -4.066 -20.906 -8.602 1 97.06 95 TRP A C 1
ATOM 742 O O . TRP A 1 95 ? -3.156 -21.203 -9.375 1 97.06 95 TRP A O 1
ATOM 752 N N . LEU A 1 96 ? -4.879 -21.828 -8.125 1 97.06 96 LEU A N 1
ATOM 753 C CA . LEU A 1 96 ? -4.98 -23.219 -8.562 1 97.06 96 LEU A CA 1
ATOM 754 C C . LEU A 1 96 ? -6.418 -23.562 -8.945 1 97.06 96 LEU A C 1
ATOM 756 O O . LEU A 1 96 ? -7.363 -22.969 -8.43 1 97.06 96 LEU A O 1
ATOM 760 N N . TYR A 1 97 ? -6.441 -24.578 -9.867 1 96.81 97 TYR A N 1
ATOM 761 C CA . TYR A 1 97 ? -7.754 -25.188 -10.039 1 96.81 97 TYR A CA 1
ATOM 762 C C . TYR A 1 97 ? -8.242 -25.812 -8.734 1 96.81 97 TYR A C 1
ATOM 764 O O . TYR A 1 97 ? -7.461 -26.438 -8.008 1 96.81 97 TYR A O 1
ATOM 772 N N . PRO A 1 98 ? -9.562 -25.703 -8.516 1 96.5 98 PRO A N 1
ATOM 773 C CA . PRO A 1 98 ? -10.109 -26.203 -7.25 1 96.5 98 PRO A CA 1
ATOM 774 C C . PRO A 1 98 ? -9.797 -27.672 -7.012 1 96.5 98 PRO A C 1
ATOM 776 O O . PRO A 1 98 ? -9.57 -28.078 -5.871 1 96.5 98 PRO A O 1
ATOM 779 N N . GLU A 1 99 ? -9.75 -28.469 -8.047 1 95.44 99 GLU A N 1
ATOM 780 C CA . GLU A 1 99 ? -9.547 -29.906 -7.91 1 95.44 99 GLU A CA 1
ATOM 781 C C . GLU A 1 99 ? -8.148 -30.203 -7.387 1 95.44 99 GLU A C 1
ATOM 783 O O . GLU A 1 99 ? -7.863 -31.344 -6.984 1 95.44 99 GLU A O 1
ATOM 788 N N . HIS A 1 100 ? -7.289 -29.234 -7.281 1 95.06 100 HIS A N 1
ATOM 789 C CA . HIS A 1 100 ? -5.926 -29.469 -6.82 1 95.06 100 HIS A CA 1
ATOM 790 C C . HIS A 1 100 ? -5.672 -28.797 -5.477 1 95.06 100 HIS A C 1
ATOM 792 O O . HIS A 1 100 ? -4.551 -28.812 -4.969 1 95.06 100 HIS A O 1
ATOM 798 N N . TRP A 1 101 ? -6.684 -28.203 -4.902 1 93.69 101 TRP A N 1
ATOM 799 C CA . TRP A 1 101 ? -6.559 -27.594 -3.582 1 93.69 101 TRP A CA 1
ATOM 800 C C . TRP A 1 101 ? -6.297 -28.656 -2.514 1 93.69 101 TRP A C 1
ATOM 802 O O . TRP A 1 101 ? -6.836 -29.766 -2.58 1 93.69 101 TRP A O 1
ATOM 812 N N . GLY A 1 102 ? -5.438 -28.25 -1.579 1 91.56 102 GLY A N 1
ATOM 813 C CA . GLY A 1 102 ? -5.211 -29.109 -0.43 1 91.56 102 GLY A CA 1
ATOM 814 C C . GLY A 1 102 ? -4.297 -30.297 -0.738 1 91.56 102 GLY A C 1
ATOM 815 O O . GLY A 1 102 ? -4.207 -31.234 0.05 1 91.56 102 GLY A O 1
ATOM 816 N N . LYS A 1 103 ? -3.67 -30.25 -1.861 1 92.81 103 LYS A N 1
ATOM 817 C CA . LYS A 1 103 ? -2.834 -31.375 -2.277 1 92.81 103 LYS A CA 1
ATOM 818 C C . LYS A 1 103 ? -1.355 -31 -2.236 1 92.81 103 LYS A C 1
ATOM 820 O O . LYS A 1 103 ? -0.512 -31.734 -2.756 1 92.81 103 LYS A O 1
ATOM 825 N N . GLY A 1 104 ? -1.077 -29.812 -1.755 1 94.56 104 GLY A N 1
ATOM 826 C CA . GLY A 1 104 ? 0.309 -29.391 -1.6 1 94.56 104 GLY A CA 1
ATOM 827 C C . GLY A 1 104 ? 0.909 -28.828 -2.873 1 94.56 104 GLY A C 1
ATOM 828 O O . GLY A 1 104 ? 2.115 -28.594 -2.943 1 94.56 104 GLY A O 1
ATOM 829 N N . VAL A 1 105 ? 0.116 -28.625 -3.857 1 95.94 105 VAL A N 1
ATOM 830 C CA . VAL A 1 105 ? 0.59 -28.188 -5.168 1 95.94 105 VAL A CA 1
ATOM 831 C C . VAL A 1 105 ? 1.182 -26.797 -5.07 1 95.94 105 VAL A C 1
ATOM 833 O O . VAL A 1 105 ? 2.295 -26.547 -5.535 1 95.94 105 VAL A O 1
ATOM 836 N N . MET A 1 106 ? 0.499 -25.922 -4.457 1 96.81 106 MET A N 1
ATOM 837 C CA . MET A 1 106 ? 0.985 -24.547 -4.406 1 96.81 106 MET A CA 1
ATOM 838 C C . MET A 1 106 ? 2.199 -24.438 -3.492 1 96.81 106 MET A C 1
ATOM 840 O O . MET A 1 106 ? 3.096 -23.625 -3.74 1 96.81 106 MET A O 1
ATOM 844 N N . SER A 1 107 ? 2.211 -25.219 -2.459 1 95.81 107 SER A N 1
ATOM 845 C CA . SER A 1 107 ? 3.408 -25.266 -1.627 1 95.81 107 SER A CA 1
ATOM 846 C C . SER A 1 107 ? 4.633 -25.656 -2.441 1 95.81 107 SER A C 1
ATOM 848 O O . SER A 1 107 ? 5.684 -25.016 -2.354 1 95.81 107 SER A O 1
ATOM 850 N N . ALA A 1 108 ? 4.449 -26.688 -3.193 1 95.44 108 ALA A N 1
ATOM 851 C CA . ALA A 1 108 ? 5.527 -27.125 -4.074 1 95.44 108 ALA A CA 1
ATOM 852 C C . ALA A 1 108 ? 5.891 -26.047 -5.09 1 95.44 108 ALA A C 1
ATOM 854 O O . ALA A 1 108 ? 7.07 -25.828 -5.363 1 95.44 108 ALA A O 1
ATOM 855 N N . ALA A 1 109 ? 4.926 -25.406 -5.621 1 96.62 109 ALA A N 1
ATOM 856 C CA . ALA A 1 109 ? 5.152 -24.344 -6.602 1 96.62 109 ALA A CA 1
ATOM 857 C C . ALA A 1 109 ? 5.953 -23.203 -5.992 1 96.62 109 ALA A C 1
ATOM 859 O O . ALA A 1 109 ? 6.91 -22.719 -6.602 1 96.62 109 ALA A O 1
ATOM 860 N N . LEU A 1 110 ? 5.574 -22.797 -4.824 1 96.19 110 LEU A N 1
ATOM 861 C CA . LEU A 1 110 ? 6.266 -21.703 -4.148 1 96.19 110 LEU A CA 1
ATOM 862 C C . LEU A 1 110 ? 7.715 -22.078 -3.859 1 96.19 110 LEU A C 1
ATOM 864 O O . LEU A 1 110 ? 8.617 -21.234 -3.988 1 96.19 110 LEU A O 1
ATOM 868 N N . GLN A 1 111 ? 7.93 -23.25 -3.488 1 93.25 111 GLN A N 1
ATOM 869 C CA . GLN A 1 111 ? 9.273 -23.719 -3.184 1 93.25 111 GLN A CA 1
ATOM 870 C C . GLN A 1 111 ? 10.18 -23.641 -4.41 1 93.25 111 GLN A C 1
ATOM 872 O O . GLN A 1 111 ? 11.367 -23.344 -4.289 1 93.25 111 GLN A O 1
ATOM 877 N N . LEU A 1 112 ? 9.625 -23.922 -5.5 1 93.5 112 LEU A N 1
ATOM 878 C CA . LEU A 1 112 ? 10.383 -23.859 -6.746 1 93.5 112 LEU A CA 1
ATOM 879 C C . LEU A 1 112 ? 10.477 -22.422 -7.254 1 93.5 112 LEU A C 1
ATOM 881 O O . LEU A 1 112 ? 11.516 -22 -7.762 1 93.5 112 LEU A O 1
ATOM 885 N N . TRP A 1 113 ? 9.453 -21.719 -7.082 1 96.44 113 TRP A N 1
ATOM 886 C CA . TRP A 1 113 ? 9.273 -20.406 -7.719 1 96.44 113 TRP A CA 1
ATOM 887 C C . TRP A 1 113 ? 10.078 -19.344 -6.992 1 96.44 113 TRP A C 1
ATOM 889 O O . TRP A 1 113 ? 10.656 -18.453 -7.629 1 96.44 113 TRP A O 1
ATOM 899 N N . LEU A 1 114 ? 10.148 -19.375 -5.73 1 96.25 114 LEU A N 1
ATOM 900 C CA . LEU A 1 114 ? 10.789 -18.312 -4.953 1 96.25 114 LEU A CA 1
ATOM 901 C C . LEU A 1 114 ? 12.273 -18.234 -5.277 1 96.25 114 LEU A C 1
ATOM 903 O O . LEU A 1 114 ? 12.766 -17.172 -5.66 1 96.25 114 LEU A O 1
ATOM 907 N N . PRO A 1 115 ? 12.984 -19.391 -5.211 1 93.75 115 PRO A N 1
ATOM 908 C CA . PRO A 1 115 ? 14.398 -19.312 -5.578 1 93.75 115 PRO A CA 1
ATOM 909 C C . PRO A 1 115 ? 14.602 -18.875 -7.027 1 93.75 115 PRO A C 1
ATOM 911 O O . PRO A 1 115 ? 15.523 -18.094 -7.32 1 93.75 115 PRO A O 1
ATOM 914 N N . LEU A 1 116 ? 13.789 -19.375 -7.879 1 92.81 116 LEU A N 1
ATOM 915 C CA . LEU A 1 116 ? 13.875 -19.016 -9.289 1 92.81 116 LEU A CA 1
ATOM 916 C C . LEU A 1 116 ? 13.703 -17.516 -9.477 1 92.81 116 LEU A C 1
ATOM 918 O O . LEU A 1 116 ? 14.484 -16.875 -10.18 1 92.81 116 LEU A O 1
ATOM 922 N N . THR A 1 117 ? 12.719 -16.938 -8.875 1 94.75 117 THR A N 1
ATOM 923 C CA . THR A 1 117 ? 12.391 -15.516 -8.992 1 94.75 117 THR A CA 1
ATOM 924 C C . THR A 1 117 ? 13.516 -14.656 -8.43 1 94.75 117 THR A C 1
ATOM 926 O O . THR A 1 117 ? 13.953 -13.703 -9.07 1 94.75 117 THR A O 1
ATOM 929 N N . TYR A 1 118 ? 14.039 -14.961 -7.301 1 94.69 118 TYR A N 1
ATOM 930 C CA . TYR A 1 118 ? 15.062 -14.141 -6.656 1 94.69 118 TYR A CA 1
ATOM 931 C C . TYR A 1 118 ? 16.406 -14.289 -7.367 1 94.69 118 TYR A C 1
ATOM 933 O O . TYR A 1 118 ? 17.219 -13.367 -7.375 1 94.69 118 TYR A O 1
ATOM 941 N N . ARG A 1 119 ? 16.609 -15.422 -8.016 1 93 119 ARG A N 1
ATOM 942 C CA . ARG A 1 119 ? 17.844 -15.625 -8.773 1 93 119 ARG A CA 1
ATOM 943 C C . ARG A 1 119 ? 17.812 -14.836 -10.086 1 93 119 ARG A C 1
ATOM 945 O O . ARG A 1 119 ? 18.859 -14.438 -10.594 1 93 119 ARG A O 1
ATOM 952 N N . THR A 1 120 ? 16.672 -14.617 -10.57 1 92.12 120 THR A N 1
ATOM 953 C CA . THR A 1 120 ? 16.562 -14.055 -11.914 1 92.12 120 THR A CA 1
ATOM 954 C C . THR A 1 120 ? 16.078 -12.617 -11.867 1 92.12 120 THR A C 1
ATOM 956 O O . THR A 1 120 ? 15.711 -12.039 -12.898 1 92.12 120 THR A O 1
ATOM 959 N N . SER A 1 121 ? 15.953 -12.078 -10.695 1 94 121 SER A N 1
ATOM 960 C CA . SER A 1 121 ? 15.5 -10.703 -10.547 1 94 121 SER A CA 1
ATOM 961 C C . SER A 1 121 ? 16.297 -9.969 -9.469 1 94 121 SER A C 1
ATOM 963 O O . SER A 1 121 ? 17.047 -10.594 -8.711 1 94 121 SER A O 1
ATOM 965 N N . GLU A 1 122 ? 16.109 -8.703 -9.43 1 94.12 122 GLU A N 1
ATOM 966 C CA . GLU A 1 122 ? 16.766 -7.883 -8.406 1 94.12 122 GLU A CA 1
ATOM 967 C C . GLU A 1 122 ? 15.812 -7.586 -7.25 1 94.12 122 GLU A C 1
ATOM 969 O O . GLU A 1 122 ? 16.031 -6.648 -6.48 1 94.12 122 GLU A O 1
ATOM 974 N N . LEU A 1 123 ? 14.82 -8.328 -7.195 1 96.62 123 LEU A N 1
ATOM 975 C CA . LEU A 1 123 ? 13.82 -8.094 -6.152 1 96.62 123 LEU A CA 1
ATOM 976 C C . LEU A 1 123 ? 14.438 -8.258 -4.77 1 96.62 123 LEU A C 1
ATOM 978 O O . LEU A 1 123 ? 15.227 -9.18 -4.543 1 96.62 123 LEU A O 1
ATOM 982 N N . HIS A 1 124 ? 14.047 -7.371 -3.871 1 97.44 124 HIS A N 1
ATOM 983 C CA . HIS A 1 124 ? 14.422 -7.43 -2.463 1 97.44 124 HIS A CA 1
ATOM 984 C C . HIS A 1 124 ? 13.266 -7.914 -1.601 1 97.44 124 HIS A C 1
ATOM 986 O O . HIS A 1 124 ? 13.477 -8.57 -0.579 1 97.44 124 HIS A O 1
ATOM 992 N N . ARG A 1 125 ? 12.141 -7.613 -2.031 1 98.19 125 ARG A N 1
ATOM 993 C CA . ARG A 1 125 ? 10.953 -7.82 -1.208 1 98.19 125 ARG A CA 1
ATOM 994 C C . ARG A 1 125 ? 9.766 -8.266 -2.059 1 98.19 125 ARG A C 1
ATOM 996 O O . ARG A 1 125 ? 9.5 -7.691 -3.115 1 98.19 125 ARG A O 1
ATOM 1003 N N . LEU A 1 126 ? 9.094 -9.305 -1.64 1 98.44 126 LEU A N 1
ATOM 1004 C CA . LEU A 1 126 ? 7.832 -9.75 -2.227 1 98.44 126 LEU A CA 1
ATOM 1005 C C . LEU A 1 126 ? 6.695 -9.641 -1.217 1 98.44 126 LEU A C 1
ATOM 1007 O O . LEU A 1 126 ? 6.785 -10.188 -0.117 1 98.44 126 LEU A O 1
ATOM 1011 N N . LEU A 1 127 ? 5.699 -8.875 -1.612 1 98.69 127 LEU A N 1
ATOM 1012 C CA . LEU A 1 127 ? 4.484 -8.727 -0.821 1 98.69 127 LEU A CA 1
ATOM 1013 C C . LEU A 1 127 ? 3.406 -9.695 -1.293 1 98.69 127 LEU A C 1
ATOM 1015 O O . LEU A 1 127 ? 3.238 -9.906 -2.496 1 98.69 127 LEU A O 1
ATOM 1019 N N . ALA A 1 128 ? 2.732 -10.281 -0.411 1 98.38 128 ALA A N 1
ATOM 1020 C CA . ALA A 1 128 ? 1.52 -11.055 -0.672 1 98.38 128 ALA A CA 1
ATOM 1021 C C . ALA A 1 128 ? 0.358 -10.555 0.182 1 98.38 128 ALA A C 1
ATOM 1023 O O . ALA A 1 128 ? 0.481 -10.445 1.404 1 98.38 128 ALA A O 1
ATOM 1024 N N . VAL A 1 129 ? -0.711 -10.305 -0.454 1 97.94 129 VAL A N 1
ATOM 1025 C CA . VAL A 1 129 ? -1.887 -9.758 0.215 1 97.94 129 VAL A CA 1
ATOM 1026 C C . VAL A 1 129 ? -3.014 -10.789 0.205 1 97.94 129 VAL A C 1
ATOM 1028 O O . VAL A 1 129 ? -3.334 -11.359 -0.841 1 97.94 129 VAL A O 1
ATOM 1031 N N . VAL A 1 130 ? -3.607 -11.008 1.392 1 97.38 130 VAL A N 1
ATOM 1032 C CA . VAL A 1 130 ? -4.605 -12.062 1.563 1 97.38 130 VAL A CA 1
ATOM 1033 C C . VAL A 1 130 ? -5.855 -11.477 2.221 1 97.38 130 VAL A C 1
ATOM 1035 O O . VAL A 1 130 ? -5.77 -10.805 3.25 1 97.38 130 VAL A O 1
ATOM 1038 N N . GLU A 1 131 ? -6.996 -11.781 1.598 1 95.81 131 GLU A N 1
ATOM 1039 C CA . GLU A 1 131 ? -8.219 -11.438 2.314 1 95.81 131 GLU A CA 1
ATOM 1040 C C . GLU A 1 131 ? -8.305 -12.164 3.65 1 95.81 131 GLU A C 1
ATOM 1042 O O . GLU A 1 131 ? -7.973 -13.352 3.736 1 95.81 131 GLU A O 1
ATOM 1047 N N . GLU A 1 132 ? -8.758 -11.508 4.613 1 92.88 132 GLU A N 1
ATOM 1048 C CA . GLU A 1 132 ? -8.688 -11.969 6 1 92.88 132 GLU A CA 1
ATOM 1049 C C . GLU A 1 132 ? -9.344 -13.344 6.152 1 92.88 132 GLU A C 1
ATOM 1051 O O . GLU A 1 132 ? -8.805 -14.219 6.832 1 92.88 132 GLU A O 1
ATOM 1056 N N . PRO A 1 133 ? -10.461 -13.641 5.512 1 91.19 133 PRO A N 1
ATOM 1057 C CA . PRO A 1 133 ? -11.086 -14.953 5.707 1 91.19 133 PRO A CA 1
ATOM 1058 C C . PRO A 1 133 ? -10.352 -16.078 4.973 1 91.19 133 PRO A C 1
ATOM 1060 O O . PRO A 1 133 ? -10.633 -17.25 5.203 1 91.19 133 PRO A O 1
ATOM 1063 N N . ASN A 1 134 ? -9.414 -15.734 4.086 1 92 134 ASN A N 1
ATOM 1064 C CA . ASN A 1 134 ? -8.719 -16.719 3.279 1 92 134 ASN A CA 1
ATOM 1065 C C . ASN A 1 134 ? -7.582 -17.391 4.062 1 92 134 ASN A C 1
ATOM 1067 O O . ASN A 1 134 ? -6.41 -17.25 3.703 1 92 134 ASN A O 1
ATOM 1071 N N . LEU A 1 135 ? -7.879 -18.188 4.992 1 91.69 135 LEU A N 1
ATOM 1072 C CA . LEU A 1 135 ? -6.949 -18.766 5.949 1 91.69 135 LEU A CA 1
ATOM 1073 C C . LEU A 1 135 ? -5.996 -19.734 5.258 1 91.69 135 LEU A C 1
ATOM 1075 O O . LEU A 1 135 ? -4.805 -19.781 5.578 1 91.69 135 LEU A O 1
ATOM 1079 N N . PRO A 1 136 ? -6.496 -20.547 4.328 1 91.12 136 PRO A N 1
ATOM 1080 C CA . PRO A 1 136 ? -5.578 -21.453 3.637 1 91.12 136 PRO A CA 1
ATOM 1081 C C . PRO A 1 136 ? -4.414 -20.719 2.969 1 91.12 136 PRO A C 1
ATOM 1083 O O . PRO A 1 136 ? -3.271 -21.172 3.041 1 91.12 136 PRO A O 1
ATOM 1086 N N . SER A 1 137 ? -4.695 -19.625 2.352 1 93.81 137 SER A N 1
ATOM 1087 C CA . SER A 1 137 ? -3.631 -18.844 1.724 1 93.81 137 SER A CA 1
ATOM 1088 C C . SER A 1 137 ? -2.668 -18.281 2.766 1 93.81 137 SER A C 1
ATOM 1090 O O . SER A 1 137 ? -1.455 -18.266 2.547 1 93.81 137 SER A O 1
ATOM 1092 N N . ALA A 1 138 ? -3.197 -17.844 3.836 1 95.44 138 ALA A N 1
ATOM 1093 C CA . ALA A 1 138 ? -2.375 -17.328 4.926 1 95.44 138 ALA A CA 1
ATOM 1094 C C . ALA A 1 138 ? -1.402 -18.391 5.43 1 95.44 138 ALA A C 1
ATOM 1096 O O . ALA A 1 138 ? -0.202 -18.125 5.547 1 95.44 138 ALA A O 1
ATOM 1097 N N . ARG A 1 139 ? -1.872 -19.547 5.676 1 95.31 139 ARG A N 1
ATOM 1098 C CA . ARG A 1 139 ? -1.05 -20.641 6.172 1 95.31 139 ARG A CA 1
ATOM 1099 C C . ARG A 1 139 ? 0.011 -21.031 5.152 1 95.31 139 ARG A C 1
ATOM 1101 O O . ARG A 1 139 ? 1.144 -21.359 5.52 1 95.31 139 ARG A O 1
ATOM 1108 N N . LEU A 1 140 ? -0.405 -21.047 3.953 1 96.31 140 LEU A N 1
ATOM 1109 C CA . LEU A 1 140 ? 0.516 -21.359 2.865 1 96.31 140 LEU A CA 1
ATOM 1110 C C . LEU A 1 140 ? 1.706 -20.406 2.867 1 96.31 140 LEU A C 1
ATOM 1112 O O . LEU A 1 140 ? 2.855 -20.844 2.779 1 96.31 140 LEU A O 1
ATOM 1116 N N . LEU A 1 141 ? 1.438 -19.156 2.959 1 96.94 141 LEU A N 1
ATOM 1117 C CA . LEU A 1 141 ? 2.48 -18.141 2.924 1 96.94 141 LEU A CA 1
ATOM 1118 C C . LEU A 1 141 ? 3.402 -18.266 4.133 1 96.94 141 LEU A C 1
ATOM 1120 O O . LEU A 1 141 ? 4.625 -18.172 3.998 1 96.94 141 LEU A O 1
ATOM 1124 N N . GLU A 1 142 ? 2.799 -18.484 5.238 1 96.12 142 GLU A N 1
ATOM 1125 C CA . GLU A 1 142 ? 3.6 -18.656 6.445 1 96.12 142 GLU A CA 1
ATOM 1126 C C . GLU A 1 142 ? 4.527 -19.875 6.316 1 96.12 142 GLU A C 1
ATOM 1128 O O . GLU A 1 142 ? 5.707 -19.797 6.668 1 96.12 142 GLU A O 1
ATOM 1133 N N . ARG A 1 143 ? 4.023 -20.906 5.777 1 94.06 143 ARG A N 1
ATOM 1134 C CA . ARG A 1 143 ? 4.824 -22.109 5.578 1 94.06 143 ARG A CA 1
ATOM 1135 C C . ARG A 1 143 ? 5.926 -21.875 4.547 1 94.06 143 ARG A C 1
ATOM 1137 O O . ARG A 1 143 ? 6.996 -22.484 4.625 1 94.06 143 ARG A O 1
ATOM 1144 N N . ALA A 1 144 ? 5.648 -21.047 3.658 1 94.81 144 ALA A N 1
ATOM 1145 C CA . ALA A 1 144 ? 6.598 -20.766 2.586 1 94.81 144 ALA A CA 1
ATOM 1146 C C . ALA A 1 144 ? 7.672 -19.781 3.051 1 94.81 144 ALA A C 1
ATOM 1148 O O . ALA A 1 144 ? 8.594 -19.453 2.295 1 94.81 144 ALA A O 1
ATOM 1149 N N . GLY A 1 145 ? 7.551 -19.25 4.262 1 95.31 145 GLY A N 1
ATOM 1150 C CA . GLY A 1 145 ? 8.594 -18.391 4.82 1 95.31 145 GLY A CA 1
ATOM 1151 C C . GLY A 1 145 ? 8.211 -16.922 4.844 1 95.31 145 GLY A C 1
ATOM 1152 O O . GLY A 1 145 ? 9.008 -16.078 5.258 1 95.31 145 GLY A O 1
ATOM 1153 N N . PHE A 1 146 ? 7.027 -16.625 4.379 1 97.81 146 PHE A N 1
ATOM 1154 C CA . PHE A 1 146 ? 6.562 -15.242 4.469 1 97.81 146 PHE A CA 1
ATOM 1155 C C . PHE A 1 146 ? 6.258 -14.867 5.914 1 97.81 146 PHE A C 1
ATOM 1157 O O . PHE A 1 146 ? 5.785 -15.703 6.691 1 97.81 146 PHE A O 1
ATOM 1164 N N . HIS A 1 147 ? 6.496 -13.578 6.219 1 97.81 147 HIS A N 1
ATOM 1165 C CA . HIS A 1 147 ? 6.199 -13.039 7.543 1 97.81 147 HIS A CA 1
ATOM 1166 C C . HIS A 1 147 ? 4.926 -12.203 7.523 1 97.81 147 HIS A C 1
ATOM 1168 O O . HIS A 1 147 ? 4.734 -11.375 6.629 1 97.81 147 HIS A O 1
ATOM 1174 N N . TYR A 1 148 ? 4.129 -12.516 8.523 1 98.31 148 TYR A N 1
ATOM 1175 C CA . TYR A 1 148 ? 2.945 -11.68 8.711 1 98.31 148 TYR A CA 1
ATOM 1176 C C . TYR A 1 148 ? 3.336 -10.281 9.164 1 98.31 148 TYR A C 1
ATOM 1178 O O . TYR A 1 148 ? 4 -10.117 10.188 1 98.31 148 TYR A O 1
ATOM 1186 N N . GLU A 1 149 ? 2.881 -9.273 8.383 1 98.44 149 GLU A N 1
ATOM 1187 C CA . GLU A 1 149 ? 3.301 -7.91 8.695 1 98.44 149 GLU A CA 1
ATOM 1188 C C . GLU A 1 149 ? 2.145 -7.094 9.266 1 98.44 149 GLU A C 1
ATOM 1190 O O . GLU A 1 149 ? 2.324 -5.938 9.648 1 98.44 149 GLU A O 1
ATOM 1195 N N . GLY A 1 150 ? 1.002 -7.672 9.234 1 98.06 150 GLY A N 1
ATOM 1196 C CA . GLY A 1 150 ? -0.149 -7.004 9.82 1 98.06 150 GLY A CA 1
ATOM 1197 C C . GLY A 1 150 ? -1.374 -7.027 8.93 1 98.06 150 GLY A C 1
ATOM 1198 O O . GLY A 1 150 ? -1.333 -7.574 7.824 1 98.06 150 GLY A O 1
ATOM 1199 N N . THR A 1 151 ? -2.465 -6.5 9.461 1 98.31 151 THR A N 1
ATOM 1200 C CA . THR A 1 151 ? -3.748 -6.48 8.773 1 98.31 151 THR A CA 1
ATOM 1201 C C . THR A 1 151 ? -4.211 -5.047 8.523 1 98.31 151 THR A C 1
ATOM 1203 O O . THR A 1 151 ? -4.285 -4.246 9.461 1 98.31 151 THR A O 1
ATOM 1206 N N . ALA A 1 152 ? -4.371 -4.699 7.281 1 98.38 152 ALA A N 1
ATOM 1207 C CA . ALA A 1 152 ? -5.051 -3.455 6.934 1 98.38 152 ALA A CA 1
ATOM 1208 C C . ALA A 1 152 ? -6.562 -3.59 7.098 1 98.38 152 ALA A C 1
ATOM 1210 O O . ALA A 1 152 ? -7.227 -4.242 6.293 1 98.38 152 ALA A O 1
ATOM 1211 N N . ARG A 1 153 ? -7.062 -2.947 8.07 1 97.75 153 ARG A N 1
ATOM 1212 C CA . ARG A 1 153 ? -8.477 -3.102 8.398 1 97.75 153 ARG A CA 1
ATOM 1213 C C . ARG A 1 153 ? -9.352 -2.352 7.402 1 97.75 153 ARG A C 1
ATOM 1215 O O . ARG A 1 153 ? -9.094 -1.186 7.094 1 97.75 153 ARG A O 1
ATOM 1222 N N . GLU A 1 154 ? -10.414 -3.045 6.926 1 97.94 154 GLU A N 1
ATOM 1223 C CA . GLU A 1 154 ? -11.469 -2.482 6.09 1 97.94 154 GLU A CA 1
ATOM 1224 C C . GLU A 1 154 ? -10.891 -1.571 5.012 1 97.94 154 GLU A C 1
ATOM 1226 O O . GLU A 1 154 ? -11.398 -0.467 4.789 1 97.94 154 GLU A O 1
ATOM 1231 N N . CYS A 1 155 ? -9.836 -1.997 4.27 1 97.81 155 CYS A N 1
ATOM 1232 C CA . CYS A 1 155 ? -9.07 -1.13 3.383 1 97.81 155 CYS A CA 1
ATOM 1233 C C . CYS A 1 155 ? -9.609 -1.203 1.956 1 97.81 155 CYS A C 1
ATOM 1235 O O . CYS A 1 155 ? -9.234 -0.391 1.107 1 97.81 155 CYS A O 1
ATOM 1237 N N . GLU A 1 156 ? -10.438 -2.1 1.659 1 96.88 156 GLU A N 1
ATOM 1238 C CA . GLU A 1 156 ? -11.008 -2.219 0.319 1 96.88 156 GLU A CA 1
ATOM 1239 C C . GLU A 1 156 ? -12.516 -2.445 0.374 1 96.88 156 GLU A C 1
ATOM 1241 O O . GLU A 1 156 ? -13.008 -3.172 1.239 1 96.88 156 GLU A O 1
ATOM 1246 N N . ARG A 1 157 ? -13.141 -1.797 -0.583 1 95.31 157 ARG A N 1
ATOM 1247 C CA . ARG A 1 157 ? -14.57 -2.053 -0.742 1 95.31 157 ARG A CA 1
ATOM 1248 C C . ARG A 1 157 ? -14.812 -3.289 -1.602 1 95.31 157 ARG A C 1
ATOM 1250 O O . ARG A 1 157 ? -14.18 -3.461 -2.643 1 95.31 157 ARG A O 1
ATOM 1257 N N . LYS A 1 158 ? -15.617 -4.156 -1.182 1 91.19 158 LYS A N 1
ATOM 1258 C CA . LYS A 1 158 ? -16.062 -5.34 -1.917 1 91.19 158 LYS A CA 1
ATOM 1259 C C . LYS A 1 158 ? -17.547 -5.59 -1.718 1 91.19 158 LYS A C 1
ATOM 1261 O O . LYS A 1 158 ? -17.984 -5.895 -0.607 1 91.19 158 LYS A O 1
ATOM 1266 N N . GLY A 1 159 ? -18.297 -5.461 -2.871 1 87.56 159 GLY A N 1
ATOM 1267 C CA . GLY A 1 159 ? -19.734 -5.512 -2.74 1 87.56 159 GLY A CA 1
ATOM 1268 C C . GLY A 1 159 ? -20.297 -4.402 -1.871 1 87.56 159 GLY A C 1
ATOM 1269 O O . GLY A 1 159 ? -20.031 -3.223 -2.117 1 87.56 159 GLY A O 1
ATOM 1270 N N . ASP A 1 160 ? -21.016 -4.824 -0.802 1 88.81 160 ASP A N 1
ATOM 1271 C CA . ASP A 1 160 ? -21.688 -3.834 0.03 1 88.81 160 ASP A CA 1
ATOM 1272 C C . ASP A 1 160 ? -20.891 -3.547 1.299 1 88.81 160 ASP A C 1
ATOM 1274 O O . ASP A 1 160 ? -21.344 -2.797 2.166 1 88.81 160 ASP A O 1
ATOM 1278 N N . GLY A 1 161 ? -19.734 -4.074 1.34 1 93.81 161 GLY A N 1
ATOM 1279 C CA . GLY A 1 161 ? -18.969 -3.891 2.562 1 93.81 161 GLY A CA 1
ATOM 1280 C C . GLY A 1 161 ? -17.484 -3.68 2.312 1 93.81 161 GLY A C 1
ATOM 1281 O O . GLY A 1 161 ? -17.062 -3.529 1.166 1 93.81 161 GLY A O 1
ATOM 1282 N N . PHE A 1 162 ? -16.844 -3.486 3.436 1 96.81 162 PHE A N 1
ATOM 1283 C CA . PHE A 1 162 ? -15.391 -3.354 3.398 1 96.81 162 PHE A CA 1
ATOM 1284 C C . PHE A 1 162 ? -14.719 -4.652 3.824 1 96.81 162 PHE A C 1
ATOM 1286 O O . PHE A 1 162 ? -15.25 -5.387 4.664 1 96.81 162 PHE A O 1
ATOM 1293 N N . ILE A 1 163 ? -13.547 -4.906 3.232 1 96.06 163 ILE A N 1
ATOM 1294 C CA . ILE A 1 163 ? -12.789 -6.086 3.629 1 96.06 163 ILE A CA 1
ATOM 1295 C C . ILE A 1 163 ? -11.422 -5.668 4.168 1 96.06 163 ILE A C 1
ATOM 1297 O O . ILE A 1 163 ? -10.922 -4.59 3.836 1 96.06 163 ILE A O 1
ATOM 1301 N N . SER A 1 164 ? -10.961 -6.516 5.004 1 97.81 164 SER A N 1
ATOM 1302 C CA . SER A 1 164 ? -9.625 -6.359 5.559 1 97.81 164 SER A CA 1
ATOM 1303 C C . SER A 1 164 ? -8.625 -7.289 4.871 1 97.81 164 SER A C 1
ATOM 1305 O O . SER A 1 164 ? -8.992 -8.391 4.453 1 97.81 164 SER A O 1
ATOM 1307 N N . LEU A 1 165 ? -7.422 -6.777 4.766 1 97.94 165 LEU A N 1
ATOM 1308 C CA . LEU A 1 165 ? -6.395 -7.523 4.051 1 97.94 165 LEU A CA 1
ATOM 1309 C C . LEU A 1 165 ? -5.191 -7.793 4.949 1 97.94 165 LEU A C 1
ATOM 1311 O O . LEU A 1 165 ? -4.664 -6.871 5.578 1 97.94 165 LEU A O 1
ATOM 1315 N N . ARG A 1 166 ? -4.777 -9.047 5.02 1 98.25 166 ARG A N 1
ATOM 1316 C CA . ARG A 1 166 ? -3.543 -9.438 5.691 1 98.25 166 ARG A CA 1
ATOM 1317 C C . ARG A 1 166 ? -2.346 -9.297 4.758 1 98.25 166 ARG A C 1
ATOM 1319 O O . ARG A 1 166 ? -2.404 -9.703 3.596 1 98.25 166 ARG A O 1
ATOM 1326 N N . HIS A 1 167 ? -1.331 -8.703 5.316 1 98.56 167 HIS A N 1
ATOM 1327 C CA . HIS A 1 167 ? -0.113 -8.508 4.543 1 98.56 167 HIS A CA 1
ATOM 1328 C C . HIS A 1 167 ? 0.992 -9.453 4.992 1 98.56 167 HIS A C 1
ATOM 1330 O O . HIS A 1 167 ? 1.289 -9.547 6.184 1 98.56 167 HIS A O 1
ATOM 1336 N N . TYR A 1 168 ? 1.543 -10.172 4.039 1 98.56 168 TYR A N 1
ATOM 1337 C CA . TYR A 1 168 ? 2.709 -11.031 4.219 1 98.56 168 TYR A CA 1
ATOM 1338 C C . TYR A 1 168 ? 3.84 -10.617 3.287 1 98.56 168 TYR A C 1
ATOM 1340 O O . TYR A 1 168 ? 3.598 -10.203 2.15 1 98.56 168 TYR A O 1
ATOM 1348 N N . ALA A 1 169 ? 5.051 -10.766 3.82 1 98.62 169 ALA A N 1
ATOM 1349 C CA . ALA A 1 169 ? 6.168 -10.422 2.943 1 98.62 169 ALA A CA 1
ATOM 1350 C C . ALA A 1 169 ? 7.367 -11.336 3.195 1 98.62 169 ALA A C 1
ATOM 1352 O O . ALA A 1 169 ? 7.484 -11.93 4.27 1 98.62 169 ALA A O 1
ATOM 1353 N N . ILE A 1 170 ? 8.18 -11.469 2.223 1 98.06 170 ILE A N 1
ATOM 1354 C CA . ILE A 1 170 ? 9.453 -12.18 2.314 1 98.06 170 ILE A CA 1
ATOM 1355 C C . ILE A 1 170 ? 10.555 -11.328 1.695 1 98.06 170 ILE A C 1
ATOM 1357 O O . ILE A 1 170 ? 10.344 -10.672 0.672 1 98.06 170 ILE A O 1
ATOM 1361 N N . LEU A 1 171 ? 11.672 -11.266 2.406 1 97.62 171 LEU A N 1
ATOM 1362 C CA . LEU A 1 171 ? 12.836 -10.516 1.941 1 97.62 171 LEU A CA 1
ATOM 1363 C C . LEU A 1 171 ? 13.875 -11.445 1.32 1 97.62 171 LEU A C 1
ATOM 1365 O O . LEU A 1 171 ? 13.938 -12.625 1.671 1 97.62 171 LEU A O 1
ATOM 1369 N N . ARG A 1 172 ? 14.609 -10.844 0.409 1 95.12 172 ARG A N 1
ATOM 1370 C CA . ARG A 1 172 ? 15.719 -11.594 -0.155 1 95.12 172 ARG A CA 1
ATOM 1371 C C . ARG A 1 172 ? 16.578 -12.211 0.946 1 95.12 172 ARG A C 1
ATOM 1373 O O . ARG A 1 172 ? 17.031 -13.352 0.831 1 95.12 172 ARG A O 1
ATOM 1380 N N . SER A 1 173 ? 16.766 -11.547 2.021 1 93.69 173 SER A N 1
ATOM 1381 C CA . SER A 1 173 ? 17.609 -11.977 3.129 1 93.69 173 SER A CA 1
ATOM 1382 C C . SER A 1 173 ? 16.953 -13.094 3.926 1 93.69 173 SER A C 1
ATOM 1384 O O . SER A 1 173 ? 17.609 -13.758 4.738 1 93.69 173 SER A O 1
ATOM 1386 N N . ASP A 1 174 ? 15.688 -13.281 3.73 1 92.25 174 ASP A N 1
ATOM 1387 C CA . ASP A 1 174 ? 14.977 -14.344 4.43 1 92.25 174 ASP A CA 1
ATOM 1388 C C . ASP A 1 174 ? 15.242 -15.703 3.779 1 92.25 174 ASP A C 1
ATOM 1390 O O . ASP A 1 174 ? 14.961 -16.75 4.375 1 92.25 174 ASP A O 1
ATOM 1394 N N . LEU A 1 175 ? 15.617 -15.688 2.525 1 89 175 LEU A N 1
ATOM 1395 C CA . LEU A 1 175 ? 15.836 -16.906 1.764 1 89 175 LEU A CA 1
ATOM 1396 C C . LEU A 1 175 ? 17.203 -17.5 2.074 1 89 175 LEU A C 1
ATOM 1398 O O . LEU A 1 175 ? 18.141 -16.781 2.451 1 89 175 LEU A O 1
ATOM 1402 N N . PRO A 1 176 ? 17.188 -18.828 2.023 1 79.81 176 PRO A N 1
ATOM 1403 C CA . PRO A 1 176 ? 18.484 -19.453 2.271 1 79.81 176 PRO A CA 1
ATOM 1404 C C . PRO A 1 176 ? 19.578 -18.938 1.332 1 79.81 176 PRO A C 1
ATOM 1406 O O . PRO A 1 176 ? 19.297 -18.625 0.172 1 79.81 176 PRO A O 1
ATOM 1409 N N . ALA A 1 177 ? 20.734 -18.609 1.942 1 70.5 177 ALA A N 1
ATOM 1410 C CA . ALA 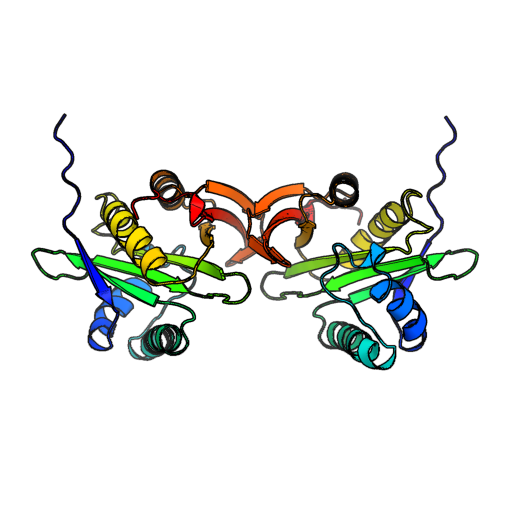A 1 177 ? 21.891 -18.078 1.239 1 70.5 177 ALA A CA 1
ATOM 1411 C C . ALA A 1 177 ? 22.25 -18.938 0.034 1 70.5 177 ALA A C 1
ATOM 1413 O O . ALA A 1 177 ? 22.859 -18.453 -0.923 1 70.5 177 ALA A O 1
ATOM 1414 N N . ASN A 1 178 ? 22.031 -20.234 0.172 1 60.47 178 ASN A N 1
ATOM 1415 C CA . ASN A 1 178 ? 22.484 -21.125 -0.893 1 60.47 178 ASN A CA 1
ATOM 1416 C C . ASN A 1 178 ? 21.578 -21.031 -2.117 1 60.47 178 ASN A C 1
ATOM 1418 O O . ASN A 1 178 ? 21.656 -21.875 -3.02 1 60.47 178 ASN A O 1
ATOM 1422 N N . LEU A 1 179 ? 20.797 -20.109 -2.031 1 56.34 179 LEU A N 1
ATOM 1423 C CA . LEU A 1 179 ? 20.031 -19.844 -3.244 1 56.34 179 LEU A CA 1
ATOM 1424 C C . LEU A 1 179 ? 20.828 -18.984 -4.219 1 56.34 179 LEU A C 1
ATOM 1426 O O . LEU A 1 179 ? 21.562 -18.094 -3.799 1 56.34 179 LEU A O 1
ATOM 1430 N N . MET B 1 1 ? -1.234 20.391 38.625 1 33.12 1 MET B N 1
ATOM 1431 C CA . MET B 1 1 ? -1.005 19.734 37.344 1 33.12 1 MET B CA 1
ATOM 1432 C C . MET B 1 1 ? -1.548 20.578 36.188 1 33.12 1 MET B C 1
ATOM 1434 O O . MET B 1 1 ? -2.758 20.781 36.094 1 33.12 1 MET B O 1
ATOM 1438 N N . THR B 1 2 ? -0.924 21.703 35.875 1 41.78 2 THR B N 1
ATOM 1439 C CA . THR B 1 2 ? -1.439 22.766 35.031 1 41.78 2 THR B CA 1
ATOM 1440 C C . THR B 1 2 ? -2.045 22.203 33.75 1 41.78 2 THR B C 1
ATOM 1442 O O . THR B 1 2 ? -1.531 21.234 33.188 1 41.78 2 THR B O 1
ATOM 1445 N N . ALA B 1 3 ? -3.236 22.125 33.562 1 44.03 3 ALA B N 1
ATOM 1446 C CA . ALA B 1 3 ? -3.979 21.734 32.375 1 44.03 3 ALA B CA 1
ATOM 1447 C C . ALA B 1 3 ? -3.223 22.125 31.094 1 44.03 3 ALA B C 1
ATOM 1449 O O . ALA B 1 3 ? -3.02 23.312 30.828 1 44.03 3 ALA B O 1
ATOM 1450 N N . THR B 1 4 ? -2.127 21.547 30.656 1 51.19 4 THR B N 1
ATOM 1451 C CA . THR B 1 4 ? -1.335 21.953 29.5 1 51.19 4 THR B CA 1
ATOM 1452 C C . THR B 1 4 ? -2.236 22.438 28.375 1 51.19 4 THR B C 1
ATOM 1454 O O . THR B 1 4 ? -3.102 21.703 27.906 1 51.19 4 THR B O 1
ATOM 1457 N N . GLN B 1 5 ? -2.562 23.641 28.391 1 60.75 5 GLN B N 1
ATOM 1458 C CA . GLN B 1 5 ? -3.463 24.359 27.5 1 60.75 5 GLN B CA 1
ATOM 1459 C C . GLN B 1 5 ? -3.189 23.984 26.047 1 60.75 5 GLN B C 1
ATOM 1461 O O . GLN B 1 5 ? -2.037 23.984 25.594 1 60.75 5 GLN B O 1
ATOM 1466 N N . GLN B 1 6 ? -4.039 23.328 25.359 1 71.31 6 GLN B N 1
ATOM 1467 C CA . GLN B 1 6 ? -3.967 22.984 23.938 1 71.31 6 GLN B CA 1
ATOM 1468 C C . GLN B 1 6 ? -3.693 24.219 23.078 1 71.31 6 GLN B C 1
ATOM 1470 O O . GLN B 1 6 ? -4.238 25.297 23.344 1 71.31 6 GLN B O 1
ATOM 1475 N N . PRO B 1 7 ? -2.598 24.172 22.281 1 84.62 7 PRO B N 1
ATOM 1476 C CA . PRO B 1 7 ? -2.33 25.297 21.375 1 84.62 7 PRO B CA 1
ATOM 1477 C C . PRO B 1 7 ? -3.57 25.75 20.594 1 84.62 7 PRO B C 1
ATOM 1479 O O . PRO B 1 7 ? -4.414 24.906 20.25 1 84.62 7 PRO B O 1
ATOM 1482 N N . HIS B 1 8 ? -3.783 27.031 20.516 1 91.25 8 HIS B N 1
ATOM 1483 C CA . HIS B 1 8 ? -4.859 27.594 19.703 1 91.25 8 HIS B CA 1
ATOM 1484 C C . HIS B 1 8 ? -4.453 27.703 18.234 1 91.25 8 HIS B C 1
ATOM 1486 O O . HIS B 1 8 ? -3.664 28.578 17.875 1 91.25 8 HIS B O 1
ATOM 1492 N N . ILE B 1 9 ? -5.004 26.812 17.453 1 95.62 9 ILE B N 1
ATOM 1493 C CA . ILE B 1 9 ? -4.609 26.797 16.062 1 95.62 9 ILE B CA 1
ATOM 1494 C C . ILE B 1 9 ? -5.852 26.891 15.172 1 95.62 9 ILE B C 1
ATOM 1496 O O . ILE B 1 9 ? -6.973 26.703 15.648 1 95.62 9 ILE B O 1
ATOM 1500 N N . ARG B 1 10 ? -5.609 27.328 13.992 1 96.06 10 ARG B N 1
ATOM 1501 C CA . ARG B 1 10 ? -6.613 27.359 12.93 1 96.06 10 ARG B CA 1
ATOM 1502 C C . ARG B 1 10 ? -6.121 26.625 11.688 1 96.06 10 ARG B C 1
ATOM 1504 O O . ARG B 1 10 ? -4.918 26.562 11.43 1 96.06 10 ARG B O 1
ATOM 1511 N N . LEU B 1 11 ? -7.094 26.062 10.969 1 97.25 11 LEU B N 1
ATOM 1512 C CA . LEU B 1 11 ? -6.797 25.391 9.711 1 97.25 11 LEU B CA 1
ATOM 1513 C C . LEU B 1 11 ? -7.406 26.125 8.531 1 97.25 11 LEU B C 1
ATOM 1515 O O . LEU B 1 11 ? -8.609 26.406 8.523 1 97.25 11 LEU B O 1
ATOM 1519 N N . ASP B 1 12 ? -6.578 26.438 7.582 1 96.69 12 ASP B N 1
ATOM 1520 C CA . ASP B 1 12 ? -7.051 27.078 6.359 1 96.69 12 ASP B CA 1
ATOM 1521 C C . ASP B 1 12 ? -6.629 26.297 5.125 1 96.69 12 ASP B C 1
ATOM 1523 O O . ASP B 1 12 ? -5.516 25.766 5.066 1 96.69 12 ASP B O 1
ATOM 1527 N N . PRO B 1 13 ? -7.543 26.25 4.117 1 96.69 13 PRO B N 1
ATOM 1528 C CA . PRO B 1 13 ? -7.086 25.625 2.875 1 96.69 13 PRO B CA 1
ATOM 1529 C C . PRO B 1 13 ? -5.824 26.281 2.314 1 96.69 13 PRO B C 1
ATOM 1531 O O . PRO B 1 13 ? -5.676 27.516 2.389 1 96.69 13 PRO B O 1
ATOM 1534 N N . VAL B 1 14 ? -4.98 25.484 1.762 1 97.56 14 VAL B N 1
ATOM 1535 C CA . VAL B 1 14 ? -3.752 26 1.173 1 97.56 14 VAL B CA 1
ATOM 1536 C C . VAL B 1 14 ? -4.086 26.875 -0.037 1 97.56 14 VAL B C 1
ATOM 1538 O O . VAL B 1 14 ? -4.93 26.5 -0.859 1 97.56 14 VAL B O 1
ATOM 1541 N N . SER B 1 15 ? -3.469 28.062 -0.121 1 95.5 15 SER B N 1
ATOM 1542 C CA . SER B 1 15 ? -3.631 28.953 -1.26 1 95.5 15 SER B CA 1
ATOM 1543 C C . SER B 1 15 ? -2.285 29.312 -1.886 1 95.5 15 SER B C 1
ATOM 1545 O O . SER B 1 15 ? -1.234 29.016 -1.314 1 95.5 15 SER B O 1
ATOM 1547 N N . ASP B 1 16 ? -2.357 29.922 -3.035 1 94.88 16 ASP B N 1
ATOM 1548 C CA . ASP B 1 16 ? -1.141 30.328 -3.738 1 94.88 16 ASP B CA 1
ATOM 1549 C C . ASP B 1 16 ? -0.281 31.234 -2.873 1 94.88 16 ASP B C 1
ATOM 1551 O O . ASP B 1 16 ? 0.949 31.203 -2.959 1 94.88 16 ASP B O 1
ATOM 1555 N N . ALA B 1 17 ? -0.905 32 -2.057 1 95.31 17 ALA B N 1
ATOM 1556 C CA . ALA B 1 17 ? -0.204 32.969 -1.205 1 95.31 17 ALA B CA 1
ATOM 1557 C C . ALA B 1 17 ? 0.656 32.25 -0.167 1 95.31 17 ALA B C 1
ATOM 1559 O O . ALA B 1 17 ? 1.518 32.844 0.465 1 95.31 17 ALA B O 1
ATOM 1560 N N . ASP B 1 18 ? 0.485 30.953 -0.03 1 97.19 18 ASP B N 1
ATOM 1561 C CA . ASP B 1 18 ? 1.171 30.203 1.017 1 97.19 18 ASP B CA 1
ATOM 1562 C C . ASP B 1 18 ? 2.482 29.609 0.5 1 97.19 18 ASP B C 1
ATOM 1564 O O . ASP B 1 18 ? 3.219 28.969 1.252 1 97.19 18 ASP B O 1
ATOM 1568 N N . LEU B 1 19 ? 2.807 29.828 -0.751 1 97.69 19 LEU B N 1
ATOM 1569 C CA . LEU B 1 19 ? 3.977 29.25 -1.397 1 97.69 19 LEU B CA 1
ATOM 1570 C C . LEU B 1 19 ? 5.23 29.484 -0.557 1 97.69 19 LEU B C 1
ATOM 1572 O O . LEU B 1 19 ? 5.977 28.531 -0.283 1 97.69 19 LEU B O 1
ATOM 1576 N N . PRO B 1 20 ? 5.496 30.688 -0.037 1 97.19 20 PRO B N 1
ATOM 1577 C CA . PRO B 1 20 ? 6.723 30.875 0.745 1 97.19 20 PRO B CA 1
ATOM 1578 C C . PRO B 1 20 ? 6.758 30 2 1 97.19 20 PRO B C 1
ATOM 1580 O O . PRO B 1 20 ? 7.824 29.531 2.4 1 97.19 20 PRO B O 1
ATOM 1583 N N . HIS B 1 21 ? 5.66 29.797 2.59 1 97.12 21 HIS B N 1
ATOM 1584 C CA . HIS B 1 21 ? 5.582 29 3.812 1 97.12 21 HIS B CA 1
ATOM 1585 C C . HIS B 1 21 ? 5.762 27.516 3.518 1 97.12 21 HIS B C 1
ATOM 1587 O O . HIS B 1 21 ? 6.469 26.812 4.246 1 97.12 21 HIS B O 1
ATOM 1593 N N . ILE B 1 22 ? 5.102 27.078 2.455 1 97.94 22 ILE B N 1
ATOM 1594 C CA . ILE B 1 22 ? 5.258 25.688 2.041 1 97.94 22 ILE B CA 1
ATOM 1595 C C . ILE B 1 22 ? 6.715 25.422 1.685 1 97.94 22 ILE B C 1
ATOM 1597 O O . ILE B 1 22 ? 7.285 24.406 2.104 1 97.94 22 ILE B O 1
ATOM 1601 N N . TYR B 1 23 ? 7.297 26.359 0.991 1 98 23 TYR B N 1
ATOM 1602 C CA . TYR B 1 23 ? 8.695 26.203 0.613 1 98 23 TYR B CA 1
ATOM 1603 C C . TYR B 1 23 ? 9.594 26.141 1.846 1 98 23 TYR B C 1
ATOM 1605 O O . TYR B 1 23 ? 10.5 25.312 1.919 1 98 23 TYR B O 1
ATOM 1613 N N . ARG B 1 24 ? 9.352 26.984 2.773 1 97.12 24 ARG B N 1
ATOM 1614 C CA . ARG B 1 24 ? 10.141 26.969 4.004 1 97.12 24 ARG B CA 1
ATOM 1615 C C . ARG B 1 24 ? 10.117 25.594 4.66 1 97.12 24 ARG B C 1
ATOM 1617 O O . ARG B 1 24 ? 11.164 25.078 5.059 1 97.12 24 ARG B O 1
ATOM 1624 N N . GLY B 1 25 ? 8.961 25.062 4.773 1 97.25 25 GLY B N 1
ATOM 1625 C CA . GLY B 1 25 ? 8.828 23.75 5.379 1 97.25 25 GLY B CA 1
ATOM 1626 C C . GLY B 1 25 ? 9.484 22.656 4.566 1 97.25 25 GLY B C 1
ATOM 1627 O O . GLY B 1 25 ? 10.305 21.891 5.094 1 97.25 25 GLY B O 1
ATOM 1628 N N . LEU B 1 26 ? 9.219 22.609 3.26 1 97.25 26 LEU B N 1
ATOM 1629 C CA . LEU B 1 26 ? 9.609 21.5 2.402 1 97.25 26 LEU B CA 1
ATOM 1630 C C . LEU B 1 26 ? 11.023 21.703 1.872 1 97.25 26 LEU B C 1
ATOM 1632 O O . LEU B 1 26 ? 11.5 20.922 1.037 1 97.25 26 LEU B O 1
ATOM 1636 N N . SER B 1 27 ? 11.703 22.719 2.385 1 96.62 27 SER B N 1
ATOM 1637 C CA . SER B 1 27 ? 13.117 22.891 2.078 1 96.62 27 SER B CA 1
ATOM 1638 C C . SER B 1 27 ? 13.984 22.719 3.324 1 96.62 27 SER B C 1
ATOM 1640 O O . SER B 1 27 ? 15.211 22.719 3.238 1 96.62 27 SER B O 1
ATOM 1642 N N . ASP B 1 28 ? 13.367 22.641 4.473 1 96.25 28 ASP B N 1
ATOM 1643 C CA . ASP B 1 28 ? 14.086 22.406 5.723 1 96.25 28 ASP B CA 1
ATOM 1644 C C . ASP B 1 28 ? 14.453 20.938 5.891 1 96.25 28 ASP B C 1
ATOM 1646 O O . ASP B 1 28 ? 13.578 20.078 5.969 1 96.25 28 ASP B O 1
ATOM 1650 N N . PRO B 1 29 ? 15.719 20.625 5.992 1 95.06 29 PRO B N 1
ATOM 1651 C CA . PRO B 1 29 ? 16.156 19.234 6.047 1 95.06 29 PRO B CA 1
ATOM 1652 C C . PRO B 1 29 ? 15.609 18.484 7.262 1 95.06 29 PRO B C 1
ATOM 1654 O O . PRO B 1 29 ? 15.445 17.266 7.219 1 95.06 29 PRO B O 1
ATOM 1657 N N . ARG B 1 30 ? 15.414 19.156 8.297 1 95 30 ARG B N 1
ATOM 1658 C CA . ARG B 1 30 ? 14.836 18.516 9.477 1 95 30 ARG B CA 1
ATOM 1659 C C . ARG B 1 30 ? 13.391 18.094 9.219 1 95 30 ARG B C 1
ATOM 1661 O O . ARG B 1 30 ? 12.977 17 9.617 1 95 30 ARG B O 1
ATOM 1668 N N . VAL B 1 31 ? 12.641 18.953 8.562 1 94.31 31 VAL B N 1
ATOM 1669 C CA . VAL B 1 31 ? 11.234 18.719 8.281 1 94.31 31 VAL B CA 1
ATOM 1670 C C . VAL B 1 31 ? 11.102 17.562 7.285 1 94.31 31 VAL B C 1
ATOM 1672 O O . VAL B 1 31 ? 10.266 16.672 7.461 1 94.31 31 VAL B O 1
ATOM 1675 N N . VAL B 1 32 ? 11.961 17.5 6.305 1 94 32 VAL B N 1
ATOM 1676 C CA . VAL B 1 32 ? 11.758 16.594 5.188 1 94 32 VAL B CA 1
ATOM 1677 C C . VAL B 1 32 ? 12.523 15.297 5.434 1 94 32 VAL B C 1
ATOM 1679 O O . VAL B 1 32 ? 12.641 14.453 4.539 1 94 32 VAL B O 1
ATOM 1682 N N . ALA B 1 33 ? 13.078 15.141 6.633 1 90.56 33 ALA B N 1
ATOM 1683 C CA . ALA B 1 33 ? 13.875 13.961 6.961 1 90.56 33 ALA B CA 1
ATOM 1684 C C . ALA B 1 33 ? 13.07 12.68 6.754 1 90.56 33 ALA B C 1
ATOM 1686 O O . ALA B 1 33 ? 13.602 11.68 6.273 1 90.56 33 ALA B O 1
ATOM 1687 N N . TYR B 1 34 ? 11.844 12.789 7.094 1 89.75 34 TYR B N 1
ATOM 1688 C CA . TYR B 1 34 ? 10.969 11.625 6.949 1 89.75 34 TYR B CA 1
ATOM 1689 C C . TYR B 1 34 ? 9.812 11.938 6.004 1 89.75 34 TYR B C 1
ATOM 1691 O O . TYR B 1 34 ? 8.789 11.25 6.02 1 89.75 34 TYR B O 1
ATOM 1699 N N . TYR B 1 35 ? 10.062 13.008 5.32 1 87.88 35 TYR B N 1
ATOM 1700 C CA . TYR B 1 35 ? 9.023 13.438 4.398 1 87.88 35 TYR B CA 1
ATOM 1701 C C . TYR B 1 35 ? 9.414 13.133 2.955 1 87.88 35 TYR B C 1
ATOM 1703 O O . TYR B 1 35 ? 10.602 13.148 2.611 1 87.88 35 TYR B O 1
ATOM 1711 N N . GLY B 1 36 ? 8.586 12.672 2.062 1 82.44 36 GLY B N 1
ATOM 1712 C CA . GLY B 1 36 ? 8.859 12.078 0.762 1 82.44 36 GLY B CA 1
ATOM 1713 C C . GLY B 1 36 ? 9.148 13.117 -0.314 1 82.44 36 GLY B C 1
ATOM 1714 O O . GLY B 1 36 ? 9.5 12.766 -1.44 1 82.44 36 GLY B O 1
ATOM 1715 N N . VAL B 1 37 ? 8.977 14.391 0.026 1 90 37 VAL B N 1
ATOM 1716 C CA . VAL B 1 37 ? 9.195 15.406 -0.999 1 90 37 VAL B CA 1
ATOM 1717 C C . VAL B 1 37 ? 10.016 16.562 -0.417 1 90 37 VAL B C 1
ATOM 1719 O O . VAL B 1 37 ? 9.883 16.891 0.762 1 90 37 VAL B O 1
ATOM 1722 N N . SER B 1 38 ? 10.867 17.078 -1.255 1 93.88 38 SER B N 1
ATOM 1723 C CA . SER B 1 38 ? 11.641 18.25 -0.901 1 93.88 38 SER B CA 1
ATOM 1724 C C . SER B 1 38 ? 11.914 19.125 -2.125 1 93.88 38 SER B C 1
ATOM 1726 O O . SER B 1 38 ? 11.867 18.641 -3.258 1 93.88 38 SER B O 1
ATOM 1728 N N . TYR B 1 39 ? 12.102 20.375 -1.812 1 95.06 39 TYR B N 1
ATOM 1729 C CA . TYR B 1 39 ? 12.359 21.328 -2.885 1 95.06 39 TYR B CA 1
ATOM 1730 C C . TYR B 1 39 ? 13.57 22.203 -2.561 1 95.06 39 TYR B C 1
ATOM 1732 O O . TYR B 1 39 ? 13.828 22.5 -1.393 1 95.06 39 TYR B O 1
ATOM 1740 N N . ASP B 1 40 ? 14.234 22.609 -3.629 1 94.56 40 ASP B N 1
ATOM 1741 C CA . ASP B 1 40 ? 15.445 23.391 -3.41 1 94.56 40 ASP B CA 1
ATOM 1742 C C . ASP B 1 40 ? 15.281 24.812 -3.943 1 94.56 40 ASP B C 1
ATOM 1744 O O . ASP B 1 40 ? 16.219 25.609 -3.893 1 94.56 40 ASP B O 1
ATOM 1748 N N . SER B 1 41 ? 14.133 25.125 -4.496 1 96.25 41 SER B N 1
ATOM 1749 C CA . SER B 1 41 ? 13.828 26.484 -4.957 1 96.25 41 SER B CA 1
ATOM 1750 C C . SER B 1 41 ? 12.328 26.766 -4.891 1 96.25 41 SER B C 1
ATOM 1752 O O . SER B 1 41 ? 11.516 25.844 -4.922 1 96.25 41 SER B O 1
ATOM 1754 N N . LEU B 1 42 ? 12.039 28.016 -4.867 1 94.94 42 LEU B N 1
ATOM 1755 C CA . LEU B 1 42 ? 10.641 28.422 -4.887 1 94.94 42 LEU B CA 1
ATOM 1756 C C . LEU B 1 42 ? 9.961 28 -6.184 1 94.94 42 LEU B C 1
ATOM 1758 O O . LEU B 1 42 ? 8.805 27.562 -6.168 1 94.94 42 LEU B O 1
ATOM 1762 N N . THR B 1 43 ? 10.727 28.109 -7.195 1 95.62 43 THR B N 1
ATOM 1763 C CA . THR B 1 43 ? 10.203 27.734 -8.508 1 95.62 43 THR B CA 1
ATOM 1764 C C . THR B 1 43 ? 9.859 26.25 -8.547 1 95.62 43 THR B C 1
ATOM 1766 O O . THR B 1 43 ? 8.773 25.875 -8.992 1 95.62 43 THR B O 1
ATOM 1769 N N . ALA B 1 44 ? 10.734 25.5 -8.016 1 95.44 44 ALA B N 1
ATOM 1770 C CA . ALA B 1 44 ? 10.484 24.062 -7.969 1 95.44 44 ALA B CA 1
ATOM 1771 C C . ALA B 1 44 ? 9.297 23.734 -7.066 1 95.44 44 ALA B C 1
ATOM 1773 O O . ALA B 1 44 ? 8.523 22.828 -7.355 1 95.44 44 ALA B O 1
ATOM 1774 N N . CYS B 1 45 ? 9.133 24.516 -6.082 1 96.88 45 CYS B N 1
ATOM 1775 C CA . CYS B 1 45 ? 8.086 24.281 -5.094 1 96.88 45 CYS B CA 1
ATOM 1776 C C . CYS B 1 45 ? 6.711 24.609 -5.676 1 96.88 45 CYS B C 1
ATOM 1778 O O . CYS B 1 45 ? 5.688 24.188 -5.133 1 96.88 45 CYS B O 1
ATOM 1780 N N . GLN B 1 46 ? 6.68 25.281 -6.781 1 96.88 46 GLN B N 1
ATOM 1781 C CA . GLN B 1 46 ? 5.414 25.562 -7.453 1 96.88 46 GLN B CA 1
ATOM 1782 C C . GLN B 1 46 ? 4.715 24.281 -7.871 1 96.88 46 GLN B C 1
ATOM 1784 O O . GLN B 1 46 ? 3.484 24.219 -7.91 1 96.88 46 GLN B O 1
ATOM 1789 N N . ALA B 1 47 ? 5.52 23.312 -8.133 1 96.06 47 ALA B N 1
ATOM 1790 C CA . ALA B 1 47 ? 4.949 22.016 -8.477 1 96.06 47 ALA B CA 1
ATOM 1791 C C . ALA B 1 47 ? 4.117 21.469 -7.324 1 96.06 47 ALA B C 1
ATOM 1793 O O . ALA B 1 47 ? 3.07 20.844 -7.543 1 96.06 47 ALA B O 1
ATOM 1794 N N . GLN B 1 48 ? 4.586 21.688 -6.133 1 96.44 48 GLN B N 1
ATOM 1795 C CA . GLN B 1 48 ? 3.852 21.266 -4.945 1 96.44 48 GLN B CA 1
ATOM 1796 C C . GLN B 1 48 ? 2.527 22 -4.824 1 96.44 48 GLN B C 1
ATOM 1798 O O . GLN B 1 48 ? 1.498 21.406 -4.504 1 96.44 48 GLN B O 1
ATOM 1803 N N . MET B 1 49 ? 2.588 23.25 -5.109 1 97.38 49 MET B N 1
ATOM 1804 C CA . MET B 1 49 ? 1.376 24.062 -5.039 1 97.38 49 MET B CA 1
ATOM 1805 C C . MET B 1 49 ? 0.36 23.625 -6.086 1 97.38 49 MET B C 1
ATOM 1807 O O . MET B 1 49 ? -0.835 23.531 -5.801 1 97.38 49 MET B O 1
ATOM 1811 N N . ALA B 1 50 ? 0.858 23.391 -7.207 1 96.81 50 ALA B N 1
ATOM 1812 C CA . ALA B 1 50 ? -0.008 22.875 -8.266 1 96.81 50 ALA B CA 1
ATOM 1813 C C . ALA B 1 50 ? -0.615 21.531 -7.887 1 96.81 50 ALA B C 1
ATOM 1815 O O . ALA B 1 50 ? -1.774 21.25 -8.203 1 96.81 50 ALA B O 1
ATOM 1816 N N . TRP B 1 51 ? 0.226 20.781 -7.266 1 96.25 51 TRP B N 1
ATOM 1817 C CA . TRP B 1 51 ? -0.23 19.469 -6.812 1 96.25 51 TRP B CA 1
ATOM 1818 C C . TRP B 1 51 ? -1.364 19.594 -5.805 1 96.25 51 TRP B C 1
ATOM 1820 O O . TRP B 1 51 ? -2.389 18.922 -5.914 1 96.25 51 TRP B O 1
ATOM 1830 N N . TYR B 1 52 ? -1.238 20.516 -4.871 1 97.06 52 TYR B N 1
ATOM 1831 C CA . TYR B 1 52 ? -2.297 20.766 -3.898 1 97.06 52 TYR B CA 1
ATOM 1832 C C . TYR B 1 52 ? -3.592 21.156 -4.594 1 97.06 52 TYR B C 1
ATOM 1834 O O . TYR B 1 52 ? -4.664 20.656 -4.266 1 97.06 52 TYR B O 1
ATOM 1842 N N . ALA B 1 53 ? -3.469 22.062 -5.449 1 96.12 53 ALA B N 1
ATOM 1843 C CA . ALA B 1 53 ? -4.629 22.578 -6.172 1 96.12 53 ALA B CA 1
ATOM 1844 C C . ALA B 1 53 ? -5.324 21.469 -6.957 1 96.12 53 ALA B C 1
ATOM 1846 O O . ALA B 1 53 ? -6.555 21.391 -7 1 96.12 53 ALA B O 1
ATOM 1847 N N . GLU B 1 54 ? -4.547 20.656 -7.57 1 96.31 54 GLU B N 1
ATOM 1848 C CA . GLU B 1 54 ? -5.086 19.562 -8.352 1 96.31 54 GLU B CA 1
ATOM 1849 C C . GLU B 1 54 ? -5.836 18.562 -7.465 1 96.31 54 GLU B C 1
ATOM 1851 O O . GLU B 1 54 ? -6.883 18.047 -7.855 1 96.31 54 GLU B O 1
ATOM 1856 N N . LEU B 1 55 ? -5.25 18.281 -6.383 1 95.94 55 LEU B N 1
ATOM 1857 C CA . LEU B 1 55 ? -5.91 17.406 -5.43 1 95.94 55 LEU B CA 1
ATOM 1858 C C . LEU B 1 55 ? -7.309 17.906 -5.098 1 95.94 55 LEU B C 1
ATOM 1860 O O . LEU B 1 55 ? -8.273 17.141 -5.121 1 95.94 55 LEU B O 1
ATOM 1864 N N . THR B 1 56 ? -7.367 19.141 -4.777 1 93 56 THR B N 1
ATOM 1865 C CA . THR B 1 56 ? -8.641 19.75 -4.414 1 93 56 THR B CA 1
ATOM 1866 C C . THR B 1 56 ? -9.602 19.75 -5.594 1 93 56 THR B C 1
ATOM 1868 O O . THR B 1 56 ? -10.773 19.375 -5.445 1 93 56 THR B O 1
ATOM 1871 N N . ARG B 1 57 ? -9.094 20.078 -6.699 1 94 57 ARG B N 1
ATOM 1872 C CA . ARG B 1 57 ? -9.898 20.156 -7.91 1 94 57 ARG B CA 1
ATOM 1873 C C . ARG B 1 57 ? -10.5 18.797 -8.266 1 94 57 ARG B C 1
ATOM 1875 O O . ARG B 1 57 ? -11.664 18.719 -8.68 1 94 57 ARG B O 1
ATOM 1882 N N . THR B 1 58 ? -9.758 17.781 -8.109 1 94.44 58 THR B N 1
ATOM 1883 C CA . THR B 1 58 ? -10.18 16.453 -8.531 1 94.44 58 THR B CA 1
ATOM 1884 C C . THR B 1 58 ? -10.914 15.734 -7.402 1 94.44 58 THR B C 1
ATOM 1886 O O . THR B 1 58 ? -11.477 14.656 -7.605 1 94.44 58 THR B O 1
ATOM 1889 N N . GLY B 1 59 ? -10.82 16.297 -6.246 1 92.62 59 GLY B N 1
ATOM 1890 C CA . GLY B 1 59 ? -11.438 15.656 -5.094 1 92.62 59 GLY B CA 1
ATOM 1891 C C . GLY B 1 59 ? -10.617 14.5 -4.555 1 92.62 59 GLY B C 1
ATOM 1892 O O . GLY B 1 59 ? -11.148 13.641 -3.842 1 92.62 59 GLY B O 1
ATOM 1893 N N . CYS B 1 60 ? -9.336 14.391 -4.895 1 95.5 60 CYS B N 1
ATOM 1894 C CA . CYS B 1 60 ? -8.484 13.266 -4.52 1 95.5 60 CYS B CA 1
ATOM 1895 C C . CYS B 1 60 ? -7.656 13.602 -3.283 1 95.5 60 CYS B C 1
ATOM 1897 O O . CYS B 1 60 ? -6.781 12.82 -2.887 1 95.5 60 CYS B O 1
ATOM 1899 N N . GLY B 1 61 ? -7.93 14.742 -2.668 1 97.44 61 GLY B N 1
ATOM 1900 C CA . GLY B 1 61 ? -7.227 15.156 -1.467 1 97.44 61 GLY B CA 1
ATOM 1901 C C . GLY B 1 61 ? -7.52 16.594 -1.07 1 97.44 61 GLY B C 1
ATOM 1902 O O . GLY B 1 61 ? -8.219 17.312 -1.789 1 97.44 61 GLY B O 1
ATOM 1903 N N . ALA B 1 62 ? -7.031 16.984 0.057 1 97.12 62 ALA B N 1
ATOM 1904 C CA . ALA B 1 62 ? -7.152 18.344 0.586 1 97.12 62 ALA B CA 1
ATOM 1905 C C . ALA B 1 62 ? -6.082 18.625 1.64 1 97.12 62 ALA B C 1
ATOM 1907 O O . ALA B 1 62 ? -5.836 17.781 2.516 1 97.12 62 ALA B O 1
ATOM 1908 N N . TRP B 1 63 ? -5.496 19.719 1.46 1 98 63 TRP B N 1
ATOM 1909 C CA . TRP B 1 63 ? -4.465 20.109 2.416 1 98 63 TRP B CA 1
ATOM 1910 C C . TRP B 1 63 ? -4.801 21.453 3.057 1 98 63 TRP B C 1
ATOM 1912 O O . TRP B 1 63 ? -5.406 22.328 2.418 1 98 63 TRP B O 1
ATOM 1922 N N . HIS B 1 64 ? -4.418 21.609 4.285 1 98.25 64 HIS B N 1
ATOM 1923 C CA . HIS B 1 64 ? -4.656 22.812 5.086 1 98.25 64 HIS B CA 1
ATOM 1924 C C . HIS B 1 64 ? -3.365 23.312 5.723 1 98.25 64 HIS B C 1
ATOM 1926 O O . HIS B 1 64 ? -2.52 22.516 6.137 1 98.25 64 HIS B O 1
ATOM 1932 N N . LEU B 1 65 ? -3.268 24.594 5.742 1 98.12 65 LEU B N 1
ATOM 1933 C CA . LEU B 1 65 ? -2.219 25.234 6.535 1 98.12 65 LEU B CA 1
ATOM 1934 C C . LEU B 1 65 ? -2.639 25.344 7.996 1 98.12 65 LEU B C 1
ATOM 1936 O O . LEU B 1 65 ? -3.779 25.703 8.289 1 98.12 65 LEU B O 1
ATOM 1940 N N . ILE B 1 66 ? -1.731 24.938 8.82 1 98.19 66 ILE B N 1
ATOM 1941 C CA . ILE B 1 66 ? -1.919 25.156 10.258 1 98.19 66 ILE B CA 1
ATOM 1942 C C . ILE B 1 66 ? -1.403 26.531 10.648 1 98.19 66 ILE B C 1
ATOM 1944 O O . ILE B 1 66 ? -0.241 26.859 10.398 1 98.19 66 ILE B O 1
ATOM 1948 N N . ARG B 1 67 ? -2.24 27.328 11.273 1 97.5 67 ARG B N 1
ATOM 1949 C CA . ARG B 1 67 ? -1.865 28.688 11.68 1 97.5 67 ARG B CA 1
ATOM 1950 C C . ARG B 1 67 ? -2.115 28.891 13.164 1 97.5 67 ARG B C 1
ATOM 1952 O O . ARG B 1 67 ? -3.045 28.328 13.734 1 97.5 67 ARG B O 1
ATOM 1959 N N . ASP B 1 68 ? -1.23 29.75 13.68 1 96 68 ASP B N 1
ATOM 1960 C CA . ASP B 1 68 ? -1.526 30.25 15.016 1 96 68 ASP B CA 1
ATOM 1961 C C . ASP B 1 68 ? -2.779 31.125 15.016 1 96 68 ASP B C 1
ATOM 1963 O O . ASP B 1 68 ? -2.875 32.062 14.242 1 96 68 ASP B O 1
ATOM 1967 N N . GLN B 1 69 ? -3.66 30.75 15.883 1 94.38 69 GLN B N 1
ATOM 1968 C CA . GLN B 1 69 ? -4.945 31.453 15.875 1 94.38 69 GLN B CA 1
ATOM 1969 C C . GLN B 1 69 ? -4.781 32.906 16.234 1 94.38 69 GLN B C 1
ATOM 1971 O O . GLN B 1 69 ? -5.512 33.781 15.734 1 94.38 69 GLN B O 1
ATOM 1976 N N . ASN B 1 70 ? -3.836 33.281 17.062 1 92.38 70 ASN B N 1
ATOM 1977 C CA . ASN B 1 70 ? -3.658 34.625 17.562 1 92.38 70 ASN B CA 1
ATOM 1978 C C . ASN B 1 70 ? -2.801 35.469 16.625 1 92.38 70 ASN B C 1
ATOM 1980 O O . ASN B 1 70 ? -3.125 36.625 16.344 1 92.38 70 ASN B O 1
ATOM 1984 N N . THR B 1 71 ? -1.771 34.906 16.031 1 93.19 71 THR B N 1
ATOM 1985 C CA . THR B 1 71 ? -0.811 35.656 15.25 1 93.19 71 THR B CA 1
ATOM 1986 C C . THR B 1 71 ? -1.013 35.406 13.758 1 93.19 71 THR B C 1
ATOM 1988 O O . THR B 1 71 ? -0.473 36.156 12.922 1 93.19 71 THR B O 1
ATOM 1991 N N . ASP B 1 72 ? -1.753 34.438 13.406 1 93.88 72 ASP B N 1
ATOM 1992 C CA . ASP B 1 72 ? -2.004 34.031 12.023 1 93.88 72 ASP B CA 1
ATOM 1993 C C . ASP B 1 72 ? -0.731 33.5 11.367 1 93.88 72 ASP B C 1
ATOM 1995 O O . ASP B 1 72 ? -0.69 33.312 10.148 1 93.88 72 ASP B O 1
ATOM 1999 N N . GLU B 1 73 ? 0.252 33.281 12.164 1 94.69 73 GLU B N 1
ATOM 2000 C CA . GLU B 1 73 ? 1.509 32.781 11.641 1 94.69 73 GLU B CA 1
ATOM 2001 C C . GLU B 1 73 ? 1.377 31.297 11.266 1 94.69 73 GLU B C 1
ATOM 2003 O O . GLU B 1 73 ? 0.824 30.5 12.023 1 94.69 73 GLU B O 1
ATOM 2008 N N . PRO B 1 74 ? 1.876 30.984 10.055 1 96.75 74 PRO B N 1
ATOM 2009 C CA . PRO B 1 74 ? 1.883 29.562 9.688 1 96.75 74 PRO B CA 1
ATOM 2010 C C . PRO B 1 74 ? 2.793 28.734 10.586 1 96.75 74 PRO B C 1
ATOM 2012 O O . PRO B 1 74 ? 3.865 29.188 10.984 1 96.75 74 PRO B O 1
ATOM 2015 N N . LEU B 1 75 ? 2.316 27.531 10.891 1 98 75 LEU B N 1
ATOM 2016 C CA . LEU B 1 75 ? 3.066 26.656 11.773 1 98 75 LEU B CA 1
ATOM 2017 C C . LEU B 1 75 ? 3.467 25.375 11.055 1 98 75 LEU B C 1
ATOM 2019 O O . LEU B 1 75 ? 4.41 24.688 11.461 1 98 75 LEU B O 1
ATOM 2023 N N . GLY B 1 76 ? 2.738 24.953 10.078 1 98 76 GLY B N 1
ATOM 2024 C CA . GLY B 1 76 ? 2.883 23.703 9.352 1 98 76 GLY B CA 1
ATOM 2025 C C . GLY B 1 76 ? 1.705 23.406 8.438 1 98 76 GLY B C 1
ATOM 2026 O O . GLY B 1 76 ? 0.952 24.312 8.07 1 98 76 GLY B O 1
ATOM 2027 N N . ALA B 1 77 ? 1.628 22.156 8.016 1 98.25 77 ALA B N 1
ATOM 2028 C CA . ALA B 1 77 ? 0.527 21.766 7.145 1 98.25 77 ALA B CA 1
ATOM 2029 C C . ALA B 1 77 ? 0.092 20.328 7.434 1 98.25 77 ALA B C 1
ATOM 2031 O O . ALA B 1 77 ? 0.865 19.531 7.977 1 98.25 77 ALA B O 1
ATOM 2032 N N . ILE B 1 78 ? -1.149 20.094 7.102 1 98.25 78 ILE B N 1
ATOM 2033 C CA . ILE B 1 78 ? -1.751 18.766 7.281 1 98.25 78 ILE B CA 1
ATOM 2034 C C . ILE B 1 78 ? -2.766 18.516 6.168 1 98.25 78 ILE B C 1
ATOM 2036 O O . ILE B 1 78 ? -3.439 19.438 5.707 1 98.25 78 ILE B O 1
ATOM 2040 N N . GLY B 1 79 ? -2.824 17.312 5.77 1 98.19 79 GLY B N 1
ATOM 2041 C CA . GLY B 1 79 ? -3.814 16.969 4.762 1 98.19 79 GLY B CA 1
ATOM 2042 C C . GLY B 1 79 ? -3.789 15.5 4.379 1 98.19 79 GLY B C 1
ATOM 2043 O O . GLY B 1 79 ? -3.146 14.688 5.047 1 98.19 79 GLY B O 1
ATOM 2044 N N . TYR B 1 80 ? -4.617 15.172 3.398 1 98.25 80 TYR B N 1
ATOM 2045 C CA . TYR B 1 80 ? -4.613 13.82 2.842 1 98.25 80 TYR B CA 1
ATOM 2046 C C . TYR B 1 80 ? -4.527 13.859 1.32 1 98.25 80 TYR B C 1
ATOM 2048 O O . TYR B 1 80 ? -4.891 14.867 0.698 1 98.25 80 TYR B O 1
ATOM 2056 N N . ASN B 1 81 ? -3.961 12.844 0.78 1 97.56 81 ASN B N 1
ATOM 2057 C CA . ASN B 1 81 ? -3.834 12.664 -0.662 1 97.56 81 ASN B CA 1
ATOM 2058 C C . ASN B 1 81 ? -4.043 11.203 -1.062 1 97.56 81 ASN B C 1
ATOM 2060 O O . ASN B 1 81 ? -4.371 10.367 -0.221 1 97.56 81 ASN B O 1
ATOM 2064 N N . ASP B 1 82 ? -4.039 10.953 -2.352 1 96.44 82 ASP B N 1
ATOM 2065 C CA . ASP B 1 82 ? -4.227 9.617 -2.91 1 96.44 82 ASP B CA 1
ATOM 2066 C C . ASP B 1 82 ? -5.586 9.047 -2.521 1 96.44 82 ASP B C 1
ATOM 2068 O O . ASP B 1 82 ? -5.695 7.863 -2.186 1 96.44 82 ASP B O 1
ATOM 2072 N N . ALA B 1 83 ? -6.539 9.906 -2.488 1 97.25 83 ALA B N 1
ATOM 2073 C CA . ALA B 1 83 ? -7.887 9.43 -2.193 1 97.25 83 ALA B CA 1
ATOM 2074 C C . ALA B 1 83 ? -8.398 8.5 -3.289 1 97.25 83 ALA B C 1
ATOM 2076 O O . ALA B 1 83 ? -8.273 8.805 -4.477 1 97.25 83 ALA B O 1
ATOM 2077 N N . ASP B 1 84 ? -8.875 7.41 -2.914 1 96.81 84 ASP B N 1
ATOM 2078 C CA . ASP B 1 84 ? -9.5 6.418 -3.783 1 96.81 84 ASP B CA 1
ATOM 2079 C C . ASP B 1 84 ? -11 6.34 -3.531 1 96.81 84 ASP B C 1
ATOM 2081 O O . ASP B 1 84 ? -11.438 5.781 -2.523 1 96.81 84 ASP B O 1
ATOM 2085 N N . PRO B 1 85 ? -11.766 6.906 -4.434 1 94.81 85 PRO B N 1
ATOM 2086 C CA . PRO B 1 85 ? -13.211 6.93 -4.191 1 94.81 85 PRO B CA 1
ATOM 2087 C C . PRO B 1 85 ? -13.828 5.535 -4.18 1 94.81 85 PRO B C 1
ATOM 2089 O O . PRO B 1 85 ? -14.867 5.324 -3.545 1 94.81 85 PRO B O 1
ATOM 2092 N N . THR B 1 86 ? -13.242 4.652 -4.875 1 94.62 86 THR B N 1
ATOM 2093 C CA . THR B 1 86 ? -13.766 3.291 -4.918 1 94.62 86 THR B CA 1
ATOM 2094 C C . THR B 1 86 ? -13.664 2.627 -3.549 1 94.62 86 THR B C 1
ATOM 2096 O O . THR B 1 86 ? -14.641 2.049 -3.059 1 94.62 86 THR B O 1
ATOM 2099 N N . HIS B 1 87 ? -12.57 2.777 -2.939 1 96.94 87 HIS B N 1
ATOM 2100 C CA . HIS B 1 87 ? -12.344 2.107 -1.664 1 96.94 87 HIS B CA 1
ATOM 2101 C C . HIS B 1 87 ? -12.508 3.076 -0.497 1 96.94 87 HIS B C 1
ATOM 2103 O O . HIS B 1 87 ? -12.32 2.695 0.661 1 96.94 87 HIS B O 1
ATOM 2109 N N . GLN B 1 88 ? -12.766 4.355 -0.765 1 97.25 88 GLN B N 1
ATOM 2110 C CA . GLN B 1 88 ? -13.023 5.398 0.224 1 97.25 88 GLN B CA 1
ATOM 2111 C C . GLN B 1 88 ? -11.891 5.492 1.236 1 97.25 88 GLN B C 1
ATOM 2113 O O . GLN B 1 88 ? -12.125 5.488 2.447 1 97.25 88 GLN B O 1
ATOM 2118 N N . ARG B 1 89 ? -10.719 5.523 0.725 1 98.25 89 ARG B N 1
ATOM 2119 C CA . ARG B 1 89 ? -9.531 5.59 1.563 1 98.25 89 ARG B CA 1
ATOM 2120 C C . ARG B 1 89 ? -8.555 6.641 1.043 1 98.25 89 ARG B C 1
ATOM 2122 O O . ARG B 1 89 ? -8.617 7.027 -0.126 1 98.25 89 ARG B O 1
ATOM 2129 N N . ALA B 1 90 ? -7.676 7.117 1.898 1 98.38 90 ALA B N 1
ATOM 2130 C CA . ALA B 1 90 ? -6.652 8.102 1.555 1 98.38 90 ALA B CA 1
ATOM 2131 C C . ALA B 1 90 ? -5.461 8.008 2.504 1 98.38 90 ALA B C 1
ATOM 2133 O O . ALA B 1 90 ? -5.43 7.148 3.389 1 98.38 90 ALA B O 1
ATOM 2134 N N . GLU B 1 91 ? -4.473 8.766 2.232 1 98.5 91 GLU B N 1
ATOM 2135 C CA . GLU B 1 91 ? -3.273 8.789 3.064 1 98.5 91 GLU B CA 1
ATOM 2136 C C . GLU B 1 91 ? -3.088 10.148 3.73 1 98.5 91 GLU B C 1
ATOM 2138 O O . GLU B 1 91 ? -3.178 11.18 3.07 1 98.5 91 GLU B O 1
ATOM 2143 N N . LEU B 1 92 ? -2.863 10.078 4.984 1 98.25 92 LEU B N 1
ATOM 2144 C CA . LEU B 1 92 ? -2.619 11.266 5.797 1 98.25 92 LEU B CA 1
ATOM 2145 C C . LEU B 1 92 ? -1.163 11.711 5.688 1 98.25 92 LEU B C 1
ATOM 2147 O O . LEU B 1 92 ? -0.255 10.875 5.688 1 98.25 92 LEU B O 1
ATOM 2151 N N . GLY B 1 93 ? -0.979 12.984 5.66 1 97.5 93 GLY B N 1
ATOM 2152 C CA . GLY B 1 93 ? 0.336 13.594 5.766 1 97.5 93 GLY B CA 1
ATOM 2153 C C . GLY B 1 93 ? 0.328 14.891 6.559 1 97.5 93 GLY B C 1
ATOM 2154 O O . GLY B 1 93 ? -0.688 15.586 6.613 1 97.5 93 GLY B O 1
ATOM 2155 N N . TYR B 1 94 ? 1.497 15.148 7.145 1 97.69 94 TYR B N 1
ATOM 2156 C CA . TYR B 1 94 ? 1.614 16.406 7.883 1 97.69 94 TYR B CA 1
ATOM 2157 C C . TYR B 1 94 ? 3.074 16.734 8.164 1 97.69 94 TYR B C 1
ATOM 2159 O O . TYR B 1 94 ? 3.939 15.859 8.102 1 97.69 94 TYR B O 1
ATOM 2167 N N . TRP B 1 95 ? 3.309 17.969 8.398 1 97.06 95 TRP B N 1
ATOM 2168 C CA . TRP B 1 95 ? 4.613 18.438 8.844 1 97.06 95 TRP B CA 1
ATOM 2169 C C . TRP B 1 95 ? 4.48 19.75 9.609 1 97.06 95 TRP B C 1
ATOM 2171 O O . TRP B 1 95 ? 3.506 20.484 9.422 1 97.06 95 TRP B O 1
ATOM 2181 N N . LEU B 1 96 ? 5.379 20.047 10.523 1 97 96 LEU B N 1
ATOM 2182 C CA . LEU B 1 96 ? 5.504 21.281 11.289 1 97 96 LEU B CA 1
ATOM 2183 C C . LEU B 1 96 ? 6.902 21.859 11.148 1 97 96 LEU B C 1
ATOM 2185 O O . LEU B 1 96 ? 7.871 21.141 10.922 1 97 96 LEU B O 1
ATOM 2189 N N . TYR B 1 97 ? 6.883 23.219 11.32 1 96.75 97 TYR B N 1
ATOM 2190 C CA . TYR B 1 97 ? 8.195 23.828 11.531 1 96.75 97 TYR B CA 1
ATOM 2191 C C . TYR B 1 97 ? 8.852 23.266 12.789 1 96.75 97 TYR B C 1
ATOM 2193 O O . TYR B 1 97 ? 8.188 23.078 13.812 1 96.75 97 TYR B O 1
ATOM 2201 N N . PRO B 1 98 ? 10.18 23.094 12.695 1 96.44 98 PRO B N 1
ATOM 2202 C CA . PRO B 1 98 ? 10.891 22.484 13.82 1 96.44 98 PRO B CA 1
ATOM 2203 C C . PRO B 1 98 ? 10.688 23.25 15.133 1 96.44 98 PRO B C 1
ATOM 2205 O O . PRO B 1 98 ? 10.602 22.641 16.203 1 96.44 98 PRO B O 1
ATOM 2208 N N . GLU B 1 99 ? 10.562 24.531 15.078 1 95.44 99 GLU B N 1
ATOM 2209 C CA . GLU B 1 99 ? 10.438 25.359 16.281 1 95.44 99 GLU B CA 1
ATOM 2210 C C . GLU B 1 99 ? 9.125 25.094 17 1 95.44 99 GLU B C 1
ATOM 2212 O O . GLU B 1 99 ? 8.938 25.5 18.156 1 95.44 99 GLU B O 1
ATOM 2217 N N . HIS B 1 100 ? 8.234 24.328 16.406 1 95 100 HIS B N 1
ATOM 2218 C CA . HIS B 1 100 ? 6.941 24.062 17.031 1 95 100 HIS B CA 1
ATOM 2219 C C . HIS B 1 100 ? 6.805 22.594 17.406 1 95 100 HIS B C 1
ATOM 2221 O O . HIS B 1 100 ? 5.746 22.172 17.875 1 95 100 HIS B O 1
ATOM 2227 N N . TRP B 1 101 ? 7.844 21.828 17.234 1 93.69 101 TRP B N 1
ATOM 2228 C CA . TRP B 1 101 ? 7.832 20.422 17.625 1 93.69 101 TRP B CA 1
ATOM 2229 C C . TRP B 1 101 ? 7.738 20.281 19.141 1 93.69 101 TRP B C 1
ATOM 2231 O O . TRP B 1 101 ? 8.32 21.078 19.891 1 93.69 101 TRP B O 1
ATOM 2241 N N . GLY B 1 102 ? 6.977 19.266 19.531 1 91.56 102 GLY B N 1
ATOM 2242 C CA . GLY B 1 102 ? 6.914 18.953 20.953 1 91.56 102 GLY B CA 1
ATOM 2243 C C . GLY B 1 102 ? 6.039 19.891 21.734 1 91.56 102 GLY B C 1
ATOM 2244 O O . GLY B 1 102 ? 6.082 19.906 22.969 1 91.56 102 GLY B O 1
ATOM 2245 N N . LYS B 1 103 ? 5.289 20.688 21.062 1 92.81 103 LYS B N 1
ATOM 2246 C CA . LYS B 1 103 ? 4.473 21.688 21.75 1 92.81 103 LYS B CA 1
ATOM 2247 C C . LYS B 1 103 ? 2.988 21.344 21.656 1 92.81 103 LYS B C 1
ATOM 2249 O O . LYS B 1 103 ? 2.133 22.172 21.969 1 92.81 103 LYS B O 1
ATOM 2254 N N . GLY B 1 104 ? 2.705 20.203 21.078 1 94.62 104 GLY B N 1
ATOM 2255 C CA . GLY B 1 104 ? 1.326 19.75 21.016 1 94.62 104 GLY B CA 1
ATOM 2256 C C . GLY B 1 104 ? 0.563 20.312 19.828 1 94.62 104 GLY B C 1
ATOM 2257 O O . GLY B 1 104 ? -0.654 20.156 19.734 1 94.62 104 GLY B O 1
ATOM 2258 N N . VAL B 1 105 ? 1.232 20.969 18.953 1 96 105 VAL B N 1
ATOM 2259 C CA . VAL B 1 105 ? 0.599 21.672 17.844 1 96 105 VAL B CA 1
ATOM 2260 C C . VAL B 1 105 ? -0.05 20.656 16.906 1 96 105 VAL B C 1
ATOM 2262 O O . VAL B 1 105 ? -1.219 20.797 16.531 1 96 105 VAL B O 1
ATOM 2265 N N . MET B 1 106 ? 0.641 19.656 16.578 1 96.81 106 MET B N 1
ATOM 2266 C CA . MET B 1 106 ? 0.094 18.688 15.617 1 96.81 106 MET B CA 1
ATOM 2267 C C . MET B 1 106 ? -1.019 17.859 16.25 1 96.81 106 MET B C 1
ATOM 2269 O O . MET B 1 106 ? -1.975 17.484 15.57 1 96.81 106 MET B O 1
ATOM 2273 N N . SER B 1 107 ? -0.869 17.578 17.5 1 95.88 107 SER B N 1
ATOM 2274 C CA . SER B 1 107 ? -1.967 16.922 18.203 1 95.88 107 SER B CA 1
ATOM 2275 C C . SER B 1 107 ? -3.25 17.75 18.125 1 95.88 107 SER B C 1
ATOM 2277 O O . SER B 1 107 ? -4.316 17.203 17.812 1 95.88 107 SER B O 1
ATOM 2279 N N . ALA B 1 108 ? -3.098 19 18.391 1 95.44 108 ALA B N 1
ATOM 2280 C CA . ALA B 1 108 ? -4.238 19.906 18.281 1 95.44 108 ALA B CA 1
ATOM 2281 C C . ALA B 1 108 ? -4.762 19.953 16.844 1 95.44 108 ALA B C 1
ATOM 2283 O O . ALA B 1 108 ? -5.977 19.953 16.625 1 95.44 108 ALA B O 1
ATOM 2284 N N . ALA B 1 109 ? -3.898 19.984 15.906 1 96.62 109 ALA B N 1
ATOM 2285 C CA . ALA B 1 109 ? -4.281 20.031 14.5 1 96.62 109 ALA B CA 1
ATOM 2286 C C . ALA B 1 109 ? -5.066 18.781 14.102 1 96.62 109 ALA B C 1
ATOM 2288 O O . ALA B 1 109 ? -6.105 18.875 13.453 1 96.62 109 ALA B O 1
ATOM 2289 N N . LEU B 1 110 ? -4.578 17.641 14.508 1 96.25 110 LEU B N 1
ATOM 2290 C CA . LEU B 1 110 ? -5.25 16.391 14.188 1 96.25 110 LEU B CA 1
ATOM 2291 C C . LEU B 1 110 ? -6.637 16.344 14.812 1 96.25 110 LEU B C 1
ATOM 2293 O O . LEU B 1 110 ? -7.586 15.852 14.195 1 96.25 110 LEU B O 1
ATOM 2297 N N . GLN B 1 111 ? -6.758 16.812 15.969 1 93.25 111 GLN B N 1
ATOM 2298 C CA . GLN B 1 111 ? -8.039 16.828 16.672 1 93.25 111 GLN B CA 1
ATOM 2299 C C . GLN B 1 111 ? -9.07 17.656 15.922 1 93.25 111 GLN B C 1
ATOM 2301 O O . GLN B 1 111 ? -10.258 17.312 15.906 1 93.25 111 GLN B O 1
ATOM 2306 N N . LEU B 1 112 ? -8.625 18.688 15.367 1 93.5 112 LEU B N 1
ATOM 2307 C CA . LEU B 1 112 ? -9.516 19.547 14.594 1 93.5 112 LEU B CA 1
ATOM 2308 C C . LEU B 1 112 ? -9.727 19 13.188 1 93.5 112 LEU B C 1
ATOM 2310 O O . LEU B 1 112 ? -10.836 19.062 12.656 1 93.5 112 LEU B O 1
ATOM 2314 N N . TRP B 1 113 ? -8.727 18.484 12.656 1 96.56 113 TRP B N 1
ATOM 2315 C CA . TRP B 1 113 ? -8.68 18.125 11.242 1 96.56 113 TRP B CA 1
ATOM 2316 C C . TRP B 1 113 ? -9.461 16.844 10.977 1 96.56 113 TRP B C 1
ATOM 2318 O O . TRP B 1 113 ? -10.148 16.719 9.961 1 96.56 113 TRP B O 1
ATOM 2328 N N . LEU B 1 114 ? -9.391 15.891 11.828 1 96.38 114 LEU B N 1
ATOM 2329 C CA . LEU B 1 114 ? -9.992 14.586 11.594 1 96.38 114 LEU B CA 1
ATOM 2330 C C . LEU B 1 114 ? -11.508 14.703 11.477 1 96.38 114 LEU B C 1
ATOM 2332 O O . LEU B 1 114 ? -12.094 14.281 10.477 1 96.38 114 LEU B O 1
ATOM 2336 N N . PRO B 1 115 ? -12.148 15.367 12.484 1 93.88 115 PRO B N 1
ATOM 2337 C CA . PRO B 1 115 ? -13.594 15.523 12.328 1 93.88 115 PRO B CA 1
ATOM 2338 C C . PRO B 1 115 ? -13.977 16.328 11.094 1 93.88 115 PRO B C 1
ATOM 2340 O O . PRO B 1 115 ? -14.961 16 10.422 1 93.88 115 PRO B O 1
ATOM 2343 N N . LEU B 1 116 ? -13.242 17.344 10.844 1 92.94 116 LEU B N 1
ATOM 2344 C CA . LEU B 1 116 ? -13.5 18.188 9.672 1 92.94 116 LEU B CA 1
ATOM 2345 C C . LEU B 1 116 ? -13.422 17.359 8.398 1 92.94 116 LEU B C 1
ATOM 2347 O O . LEU B 1 116 ? -14.312 17.438 7.543 1 92.94 116 LEU B O 1
ATOM 2351 N N . THR B 1 117 ? -12.406 16.562 8.227 1 94.81 117 THR B N 1
ATOM 2352 C CA . THR B 1 117 ? -12.172 15.758 7.039 1 94.81 117 THR B CA 1
ATOM 2353 C C . THR B 1 117 ? -13.266 14.711 6.867 1 94.81 117 THR B C 1
ATOM 2355 O O . THR B 1 117 ? -13.82 14.555 5.777 1 94.81 117 THR B O 1
ATOM 2358 N N . TYR B 1 118 ? -13.656 14.039 7.883 1 94.81 118 TYR B N 1
ATOM 2359 C CA . TYR B 1 118 ? -14.648 12.969 7.789 1 94.81 118 TYR B CA 1
ATOM 2360 C C . TYR B 1 118 ? -16.047 13.539 7.59 1 94.81 118 TYR B C 1
ATOM 2362 O O . TYR B 1 118 ? -16.906 12.898 6.973 1 94.81 118 TYR B O 1
ATOM 2370 N N . ARG B 1 119 ? -16.266 14.75 8.055 1 93.06 119 ARG B N 1
ATOM 2371 C CA . ARG B 1 119 ? -17.562 15.398 7.855 1 93.06 119 ARG B CA 1
ATOM 2372 C C . ARG B 1 119 ? -17.719 15.875 6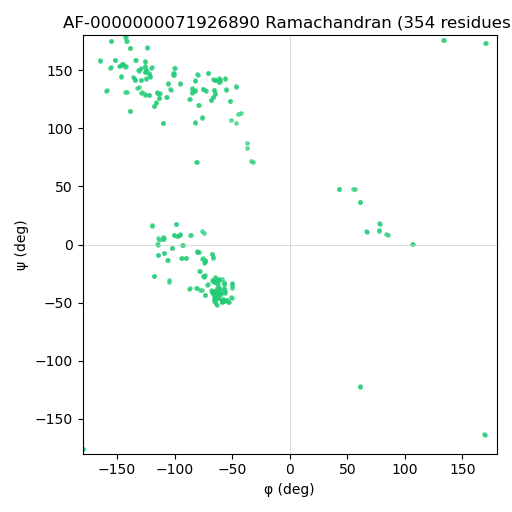.414 1 93.06 119 ARG B C 1
ATOM 2374 O O . ARG B 1 119 ? -18.828 15.938 5.895 1 93.06 119 ARG B O 1
ATOM 2381 N N . THR B 1 120 ? -16.641 16.156 5.801 1 92.12 120 THR B N 1
ATOM 2382 C CA . THR B 1 120 ? -16.719 16.812 4.504 1 92.12 120 THR B CA 1
ATOM 2383 C C . THR B 1 120 ? -16.297 15.859 3.387 1 92.12 120 THR B C 1
ATOM 2385 O O . THR B 1 120 ? -16.094 16.281 2.248 1 92.12 120 THR B O 1
ATOM 2388 N N . SER B 1 121 ? -16.078 14.633 3.73 1 94 121 SER B N 1
ATOM 2389 C CA . SER B 1 121 ? -15.68 13.648 2.729 1 94 121 SER B CA 1
ATOM 2390 C C . SER B 1 121 ? -16.391 12.312 2.955 1 94 121 SER B C 1
ATOM 2392 O O . SER B 1 121 ? -17.016 12.102 3.994 1 94 121 SER B O 1
ATOM 2394 N N . GLU B 1 122 ? -16.266 11.461 1.993 1 94.06 122 GLU B N 1
ATOM 2395 C CA . GLU B 1 122 ? -16.844 10.125 2.1 1 94.06 122 GLU B CA 1
ATOM 2396 C C . GLU B 1 122 ? -15.781 9.102 2.51 1 94.06 122 GLU B C 1
ATOM 2398 O O . GLU B 1 122 ? -15.961 7.898 2.303 1 94.06 122 GLU B O 1
ATOM 2403 N N . LEU B 1 123 ? -14.75 9.586 3.006 1 96.62 123 LEU B N 1
ATOM 2404 C CA . LEU B 1 123 ? -13.664 8.695 3.391 1 96.62 123 LEU B CA 1
ATOM 2405 C C . LEU B 1 123 ? -14.117 7.719 4.473 1 96.62 123 LEU B C 1
ATOM 2407 O O . LEU B 1 123 ? -14.836 8.102 5.398 1 96.62 123 LEU B O 1
ATOM 2411 N N . HIS B 1 124 ? -13.68 6.492 4.336 1 97.5 124 HIS B N 1
ATOM 2412 C CA . HIS B 1 124 ? -13.898 5.441 5.328 1 97.5 124 HIS B CA 1
ATOM 2413 C C . HIS B 1 124 ? -12.625 5.16 6.121 1 97.5 124 HIS B C 1
ATOM 2415 O O . HIS B 1 124 ? -12.688 4.816 7.305 1 97.5 124 HIS B O 1
ATOM 2421 N N . ARG B 1 125 ? -11.562 5.32 5.484 1 98.19 125 ARG B N 1
ATOM 2422 C CA . ARG B 1 125 ? -10.289 4.895 6.043 1 98.19 125 ARG B CA 1
ATOM 2423 C C . ARG B 1 125 ? -9.18 5.891 5.711 1 98.19 125 ARG B C 1
ATOM 2425 O O . ARG B 1 125 ? -9.062 6.328 4.562 1 98.19 125 ARG B O 1
ATOM 2432 N N . LEU B 1 126 ? -8.422 6.289 6.703 1 98.44 126 LEU B N 1
ATOM 2433 C CA . LEU B 1 126 ? -7.215 7.086 6.527 1 98.44 126 LEU B CA 1
ATOM 2434 C C . LEU B 1 126 ? -5.98 6.309 6.977 1 98.44 126 LEU B C 1
ATOM 2436 O O . LEU B 1 126 ? -5.926 5.824 8.109 1 98.44 126 LEU B O 1
ATOM 2440 N N . LEU B 1 127 ? -5.07 6.168 6.039 1 98.69 127 LEU B N 1
ATOM 2441 C CA . LEU B 1 127 ? -3.787 5.527 6.301 1 98.69 127 LEU B CA 1
ATOM 2442 C C . LEU B 1 127 ? -2.719 6.57 6.621 1 98.69 127 LEU B C 1
ATOM 2444 O O . LEU B 1 127 ? -2.674 7.629 5.992 1 98.69 127 LEU B O 1
ATOM 2448 N N . ALA B 1 128 ? -1.92 6.312 7.551 1 98.38 128 ALA B N 1
ATOM 2449 C CA . ALA B 1 128 ? -0.707 7.074 7.836 1 98.38 128 ALA B CA 1
ATOM 2450 C C . ALA B 1 128 ? 0.515 6.16 7.883 1 98.38 128 ALA B C 1
ATOM 2452 O O . ALA B 1 128 ? 0.514 5.145 8.586 1 98.38 128 ALA B O 1
ATOM 2453 N N . VAL B 1 129 ? 1.506 6.527 7.176 1 98 129 VAL B N 1
ATOM 2454 C CA . VAL B 1 129 ? 2.719 5.723 7.062 1 98 129 VAL B CA 1
ATOM 2455 C C . VAL B 1 129 ? 3.887 6.453 7.719 1 98 129 VAL B C 1
ATOM 2457 O O . VAL B 1 129 ? 4.121 7.633 7.449 1 98 129 VAL B O 1
ATOM 2460 N N . VAL B 1 130 ? 4.609 5.738 8.594 1 97.31 130 VAL B N 1
ATOM 2461 C CA . VAL B 1 130 ? 5.676 6.336 9.391 1 97.31 130 VAL B CA 1
ATOM 2462 C C . VAL B 1 130 ? 6.957 5.52 9.242 1 97.31 130 VAL B C 1
ATOM 2464 O O . VAL B 1 130 ? 6.941 4.297 9.398 1 97.31 130 VAL B O 1
ATOM 2467 N N . GLU B 1 131 ? 8.039 6.238 8.961 1 95.81 131 GLU B N 1
ATOM 2468 C CA . GLU B 1 131 ? 9.312 5.527 9.023 1 95.81 131 GLU B CA 1
ATOM 2469 C C . GLU B 1 131 ? 9.57 4.992 10.43 1 95.81 131 GLU B C 1
ATOM 2471 O O . GLU B 1 131 ? 9.312 5.68 11.422 1 95.81 131 GLU B O 1
ATOM 2476 N N . GLU B 1 132 ? 10.102 3.857 10.5 1 92.81 132 GLU B N 1
ATOM 2477 C CA . GLU B 1 132 ? 10.203 3.105 11.742 1 92.81 132 GLU B CA 1
ATOM 2478 C C . GLU B 1 132 ? 10.938 3.908 12.812 1 92.81 132 GLU B C 1
ATOM 2480 O O . GLU B 1 132 ? 10.523 3.938 13.969 1 92.81 132 GLU B O 1
ATOM 2485 N N . PRO B 1 133 ? 11.977 4.652 12.516 1 91.19 133 PRO B N 1
ATOM 2486 C CA . PRO B 1 133 ? 12.688 5.387 13.562 1 91.19 133 PRO B CA 1
ATOM 2487 C C . PRO B 1 133 ? 11.938 6.633 14.023 1 91.19 133 PRO B C 1
ATOM 2489 O O . PRO B 1 133 ? 12.297 7.238 15.031 1 91.19 133 PRO B O 1
ATOM 2492 N N . ASN B 1 134 ? 10.906 7.035 13.289 1 91.88 134 ASN B N 1
ATOM 2493 C CA . ASN B 1 134 ? 10.18 8.258 13.602 1 91.88 134 ASN B CA 1
ATOM 2494 C C . ASN B 1 134 ? 9.164 8.039 14.719 1 91.88 134 ASN B C 1
ATOM 2496 O O . ASN B 1 134 ? 7.957 8.156 14.508 1 91.88 134 ASN B O 1
ATOM 2500 N N . LEU B 1 135 ? 9.586 7.855 15.891 1 91.69 135 LEU B N 1
ATOM 2501 C CA . LEU B 1 135 ? 8.789 7.465 17.047 1 91.69 135 LEU B CA 1
ATOM 2502 C C . LEU B 1 135 ? 7.82 8.578 17.438 1 91.69 135 LEU B C 1
ATOM 2504 O O . LEU B 1 135 ? 6.672 8.305 17.797 1 91.69 135 LEU B O 1
ATOM 2508 N N . PRO B 1 136 ? 8.266 9.828 17.391 1 91.12 136 PRO B N 1
ATOM 2509 C CA . PRO B 1 136 ? 7.32 10.891 17.734 1 91.12 136 PRO B CA 1
ATOM 2510 C C . PRO B 1 136 ? 6.062 10.875 16.875 1 91.12 136 PRO B C 1
ATOM 2512 O O . PRO B 1 136 ? 4.957 11.055 17.391 1 91.12 136 PRO B O 1
ATOM 2515 N N . SER B 1 137 ? 6.227 10.641 15.625 1 93.62 137 SER B N 1
ATOM 2516 C CA . SER B 1 137 ? 5.066 10.562 14.742 1 93.62 137 SER B CA 1
ATOM 2517 C C . SER B 1 137 ? 4.188 9.367 15.086 1 93.62 137 SER B C 1
ATOM 2519 O O . SER B 1 137 ? 2.959 9.461 15.055 1 93.62 137 SER B O 1
ATOM 2521 N N . ALA B 1 138 ? 4.805 8.289 15.383 1 95.5 138 ALA B N 1
ATOM 2522 C CA . ALA B 1 138 ? 4.078 7.09 15.781 1 95.5 138 ALA B CA 1
ATOM 2523 C C . ALA B 1 138 ? 3.213 7.352 17.016 1 95.5 138 ALA B C 1
ATOM 2525 O O . ALA B 1 138 ? 2.021 7.039 17.016 1 95.5 138 ALA B O 1
ATOM 2526 N N . ARG B 1 139 ? 3.762 7.934 18 1 95.31 139 ARG B N 1
ATOM 2527 C CA . ARG B 1 139 ? 3.053 8.227 19.234 1 95.31 139 ARG B CA 1
ATOM 2528 C C . ARG B 1 139 ? 1.911 9.211 19 1 95.31 139 ARG B C 1
ATOM 2530 O O . ARG B 1 139 ? 0.839 9.086 19.594 1 95.31 139 ARG B O 1
ATOM 2537 N N . LEU B 1 140 ? 2.201 10.148 18.188 1 96.25 140 LEU B N 1
ATOM 2538 C CA . LEU B 1 140 ? 1.188 11.133 17.828 1 96.25 140 LEU B CA 1
ATOM 2539 C C . LEU B 1 140 ? -0.041 10.461 17.234 1 96.25 140 LEU B C 1
ATOM 2541 O O . LEU B 1 140 ? -1.171 10.75 17.625 1 96.25 140 LEU B O 1
ATOM 2545 N N . LEU B 1 141 ? 0.168 9.594 16.312 1 96.94 141 LEU B N 1
ATOM 2546 C CA . LEU B 1 141 ? -0.923 8.906 15.625 1 96.94 141 LEU B CA 1
ATOM 2547 C C . LEU B 1 141 ? -1.704 8.023 16.594 1 96.94 141 LEU B C 1
ATOM 2549 O O . LEU B 1 141 ? -2.938 8.008 16.562 1 96.94 141 LEU B O 1
ATOM 2553 N N . GLU B 1 142 ? -0.974 7.352 17.406 1 96.12 142 GLU B N 1
ATOM 2554 C CA . GLU B 1 142 ? -1.634 6.512 18.391 1 96.12 142 GLU B CA 1
ATOM 2555 C C . GLU B 1 142 ? -2.508 7.344 19.328 1 96.12 142 GLU B C 1
ATOM 2557 O O . GLU B 1 142 ? -3.645 6.969 19.625 1 96.12 142 GLU B O 1
ATOM 2562 N N . ARG B 1 143 ? -2.01 8.453 19.719 1 94.06 143 ARG B N 1
ATOM 2563 C CA . ARG B 1 143 ? -2.766 9.352 20.594 1 94.06 143 ARG B CA 1
ATOM 2564 C C . ARG B 1 143 ? -3.979 9.922 19.875 1 94.06 143 ARG B C 1
ATOM 2566 O O . ARG B 1 143 ? -5.004 10.211 20.5 1 94.06 143 ARG B O 1
ATOM 2573 N N . ALA B 1 144 ? -3.84 10.078 18.641 1 94.81 144 ALA B N 1
ATOM 2574 C CA . ALA B 1 144 ? -4.91 10.664 17.844 1 94.81 144 ALA B CA 1
ATOM 2575 C C . ALA B 1 144 ? -5.98 9.625 17.516 1 94.81 144 ALA B C 1
ATOM 2577 O O . ALA B 1 144 ? -6.996 9.945 16.891 1 94.81 144 ALA B O 1
ATOM 2578 N N . GLY B 1 145 ? -5.746 8.367 17.859 1 95.38 145 GLY B N 1
ATOM 2579 C CA . GLY B 1 145 ? -6.762 7.336 17.688 1 95.38 145 GLY B CA 1
ATOM 2580 C C . GLY B 1 145 ? -6.457 6.383 16.547 1 95.38 145 GLY B C 1
ATOM 2581 O O . GLY B 1 145 ? -7.246 5.48 16.266 1 95.38 145 GLY B O 1
ATOM 2582 N N . PHE B 1 146 ? -5.348 6.598 15.898 1 97.81 146 PHE B N 1
ATOM 2583 C CA . PHE B 1 146 ? -4.945 5.656 14.859 1 97.81 146 PHE B CA 1
ATOM 2584 C C . PHE B 1 146 ? -4.508 4.332 15.477 1 97.81 146 PHE B C 1
ATOM 2586 O O . PHE B 1 146 ? -3.914 4.305 16.562 1 97.81 146 PHE B O 1
ATOM 2593 N N . HIS B 1 147 ? -4.77 3.262 14.719 1 97.81 147 HIS B N 1
ATOM 2594 C CA . HIS B 1 147 ? -4.359 1.925 15.133 1 97.81 147 HIS B CA 1
ATOM 2595 C C . HIS B 1 147 ? -3.137 1.455 14.352 1 97.81 147 HIS B C 1
ATOM 2597 O O . HIS B 1 147 ? -3.08 1.606 13.133 1 97.81 147 HIS B O 1
ATOM 2603 N N . TYR B 1 148 ? -2.223 0.933 15.141 1 98.31 148 TYR B N 1
ATOM 2604 C CA . TYR B 1 148 ? -1.072 0.306 14.5 1 98.31 148 TYR B CA 1
ATOM 2605 C C . TYR B 1 148 ? -1.479 -0.97 13.773 1 98.31 148 TYR B C 1
ATOM 2607 O O . TYR B 1 148 ? -2.031 -1.89 14.383 1 98.31 148 TYR B O 1
ATOM 2615 N N . GLU B 1 149 ? -1.161 -1.01 12.461 1 98.44 149 GLU B N 1
ATOM 2616 C CA . GLU B 1 149 ? -1.613 -2.154 11.68 1 98.44 149 GLU B CA 1
ATOM 2617 C C . GLU B 1 149 ? -0.447 -3.062 11.305 1 98.44 149 GLU B C 1
ATOM 2619 O O . GLU B 1 149 ? -0.645 -4.125 10.711 1 98.44 149 GLU B O 1
ATOM 2624 N N . GLY B 1 150 ? 0.712 -2.613 11.586 1 98.06 150 GLY B N 1
ATOM 2625 C CA . GLY B 1 150 ? 1.883 -3.439 11.336 1 98.06 150 GLY B CA 1
ATOM 2626 C C . GLY B 1 150 ? 3.008 -2.689 10.648 1 98.06 150 GLY B C 1
ATOM 2627 O O . GLY B 1 150 ? 2.875 -1.502 10.344 1 98.06 150 GLY B O 1
ATOM 2628 N N . THR B 1 151 ? 4.121 -3.375 10.477 1 98.31 151 THR B N 1
ATOM 2629 C CA . THR B 1 151 ? 5.324 -2.801 9.883 1 98.31 151 THR B CA 1
ATOM 2630 C C . THR B 1 151 ? 5.684 -3.525 8.594 1 98.31 151 THR B C 1
ATOM 2632 O O . THR B 1 151 ? 5.816 -4.75 8.578 1 98.31 151 THR B O 1
ATOM 2635 N N . ALA B 1 152 ? 5.703 -2.803 7.512 1 98.44 152 ALA B N 1
ATOM 2636 C CA . ALA B 1 152 ? 6.277 -3.312 6.27 1 98.44 152 ALA B CA 1
ATOM 2637 C C . ALA B 1 152 ? 7.801 -3.279 6.316 1 98.44 152 ALA B C 1
ATOM 2639 O O . ALA B 1 152 ? 8.406 -2.209 6.227 1 98.44 152 ALA B O 1
ATOM 2640 N N . ARG B 1 153 ? 8.367 -4.406 6.398 1 97.75 153 ARG B N 1
ATOM 2641 C CA . ARG B 1 153 ? 9.812 -4.484 6.57 1 97.75 153 ARG B CA 1
ATOM 2642 C C . ARG B 1 153 ? 10.539 -4.168 5.266 1 97.75 153 ARG B C 1
ATOM 2644 O O . ARG B 1 153 ? 10.188 -4.703 4.211 1 97.75 153 ARG B O 1
ATOM 2651 N N . GLU B 1 154 ? 11.57 -3.307 5.375 1 97.94 154 GLU B N 1
ATOM 2652 C CA . GLU B 1 154 ? 12.508 -2.984 4.297 1 97.94 154 GLU B CA 1
ATOM 2653 C C . GLU B 1 154 ? 11.773 -2.789 2.973 1 97.94 154 GLU B C 1
ATOM 2655 O O . GLU B 1 154 ? 12.188 -3.316 1.941 1 97.94 154 GLU B O 1
ATOM 2660 N N . CYS B 1 155 ? 10.664 -2.002 2.934 1 97.81 155 CYS B N 1
ATOM 2661 C CA . CYS B 1 155 ? 9.766 -1.931 1.785 1 97.81 155 CYS B CA 1
ATOM 2662 C C . CYS B 1 155 ? 10.148 -0.776 0.866 1 97.81 155 CYS B C 1
ATOM 2664 O O . CYS B 1 155 ? 9.656 -0.684 -0.26 1 97.81 155 CYS B O 1
ATOM 2666 N N . GLU B 1 156 ? 10.977 0.084 1.269 1 96.81 156 GLU B N 1
ATOM 2667 C CA . GLU B 1 156 ? 11.398 1.207 0.437 1 96.81 156 GLU B CA 1
ATOM 2668 C C . GLU B 1 156 ? 12.914 1.388 0.481 1 96.81 156 GLU B C 1
ATOM 2670 O O . GLU B 1 156 ? 13.531 1.221 1.533 1 96.81 156 GLU B O 1
ATOM 2675 N N . ARG B 1 157 ? 13.406 1.726 -0.687 1 95.31 157 ARG B N 1
ATOM 2676 C CA . ARG B 1 157 ? 14.82 2.084 -0.751 1 95.31 157 ARG B CA 1
ATOM 2677 C C . ARG B 1 157 ? 15.031 3.553 -0.4 1 95.31 157 ARG B C 1
ATOM 2679 O O . ARG B 1 157 ? 14.297 4.422 -0.878 1 95.31 157 ARG B O 1
ATOM 2686 N N . LYS B 1 158 ? 15.906 3.836 0.444 1 91 158 LYS B N 1
ATOM 2687 C CA . LYS B 1 158 ? 16.312 5.184 0.82 1 91 158 LYS B CA 1
ATOM 2688 C C . LYS B 1 158 ? 17.828 5.273 0.978 1 91 158 LYS B C 1
ATOM 2690 O O . LYS B 1 158 ? 18.406 4.656 1.879 1 91 158 LYS B O 1
ATOM 2695 N N . GLY B 1 159 ? 18.453 6.102 0.057 1 87.44 159 GLY B N 1
ATOM 2696 C CA . GLY B 1 159 ? 19.906 6.109 0.025 1 87.44 159 GLY B CA 1
ATOM 2697 C C . GLY B 1 159 ? 20.5 4.754 -0.314 1 87.44 159 GLY B C 1
ATOM 2698 O O . GLY B 1 159 ? 20.156 4.16 -1.337 1 87.44 159 GLY B O 1
ATOM 2699 N N . ASP B 1 160 ? 21.344 4.258 0.621 1 88.75 160 ASP B N 1
ATOM 2700 C CA . ASP B 1 160 ? 22.062 3.018 0.335 1 88.75 160 ASP B CA 1
ATOM 2701 C C . ASP B 1 160 ? 21.391 1.827 1.018 1 88.75 160 ASP B C 1
ATOM 2703 O O . ASP B 1 160 ? 21.906 0.706 0.963 1 88.75 160 ASP B O 1
ATOM 2707 N N . GLY B 1 161 ? 20.266 2.076 1.565 1 93.88 161 GLY B N 1
ATOM 2708 C CA . GLY B 1 161 ? 19.641 0.989 2.293 1 93.88 161 GLY B CA 1
ATOM 2709 C C . GLY B 1 161 ? 18.125 0.968 2.133 1 93.88 161 GLY B C 1
ATOM 2710 O O . GLY B 1 161 ? 17.578 1.725 1.334 1 93.88 161 GLY B O 1
ATOM 2711 N N . PHE B 1 162 ? 17.594 -0.052 2.775 1 96.81 162 PHE B N 1
ATOM 2712 C CA . PHE B 1 162 ? 16.156 -0.182 2.807 1 96.81 162 PHE B CA 1
ATOM 2713 C C . PHE B 1 162 ? 15.594 0.304 4.141 1 96.81 162 PHE B C 1
ATOM 2715 O O . PHE B 1 162 ? 16.25 0.175 5.176 1 96.81 162 PHE B O 1
ATOM 2722 N N . ILE B 1 163 ? 14.375 0.859 4.074 1 96.06 163 ILE B N 1
ATOM 2723 C CA . ILE B 1 163 ? 13.727 1.287 5.309 1 96.06 163 ILE B CA 1
ATOM 2724 C C . ILE B 1 163 ? 12.406 0.538 5.484 1 96.06 163 ILE B C 1
ATOM 2726 O O . ILE B 1 163 ? 11.82 0.071 4.508 1 96.06 163 ILE B O 1
ATOM 2730 N N . SER B 1 164 ? 12.094 0.421 6.719 1 97.81 164 SER B N 1
ATOM 2731 C CA . SER B 1 164 ? 10.812 -0.166 7.098 1 97.81 164 SER B CA 1
ATOM 2732 C C . SER B 1 164 ? 9.797 0.911 7.473 1 97.81 164 SER B C 1
ATOM 2734 O O . SER B 1 164 ? 10.172 1.962 8 1 97.81 164 SER B O 1
ATOM 2736 N N . LEU B 1 165 ? 8.562 0.603 7.141 1 97.94 165 LEU B N 1
ATOM 2737 C CA . LEU B 1 165 ? 7.5 1.581 7.359 1 97.94 165 LEU B CA 1
ATOM 2738 C C . LEU B 1 165 ? 6.418 1.012 8.266 1 97.94 165 LEU B C 1
ATOM 2740 O O . LEU B 1 165 ? 5.918 -0.091 8.031 1 97.94 165 LEU B O 1
ATOM 2744 N N . ARG B 1 166 ? 6.074 1.766 9.305 1 98.25 166 ARG B N 1
ATOM 2745 C CA . ARG B 1 166 ? 4.941 1.45 10.164 1 98.25 166 ARG B CA 1
ATOM 2746 C C . ARG B 1 166 ? 3.643 2.004 9.578 1 98.25 166 ARG B C 1
ATOM 2748 O O . ARG B 1 166 ? 3.6 3.15 9.125 1 98.25 166 ARG B O 1
ATOM 2755 N N . HIS B 1 167 ? 2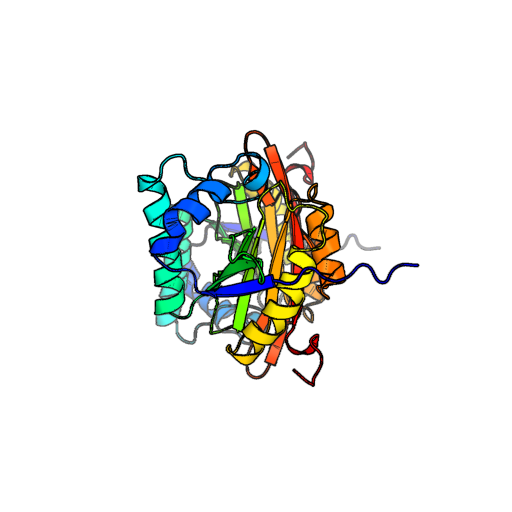.656 1.144 9.609 1 98.56 167 HIS B N 1
ATOM 2756 C CA . HIS B 1 167 ? 1.354 1.539 9.086 1 98.56 167 HIS B CA 1
ATOM 2757 C C . HIS B 1 167 ? 0.351 1.761 10.211 1 98.56 167 HIS B C 1
ATOM 2759 O O . HIS B 1 167 ? 0.195 0.905 11.086 1 98.56 167 HIS B O 1
ATOM 2765 N N . TYR B 1 168 ? -0.264 2.928 10.195 1 98.5 168 TYR B N 1
ATOM 2766 C CA . TYR B 1 168 ? -1.359 3.293 11.086 1 98.5 168 TYR B CA 1
ATOM 2767 C C . TYR B 1 168 ? -2.605 3.672 10.297 1 98.5 168 TYR B C 1
ATOM 2769 O O . TYR B 1 168 ? -2.508 4.266 9.219 1 98.5 168 TYR B O 1
ATOM 2777 N N . ALA B 1 169 ? -3.748 3.301 10.883 1 98.62 169 ALA B N 1
ATOM 2778 C CA . ALA B 1 169 ? -4.969 3.686 10.18 1 98.62 169 ALA B CA 1
ATOM 2779 C C . ALA B 1 169 ? -6.086 4.027 11.164 1 98.62 169 ALA B C 1
ATOM 2781 O O . ALA B 1 169 ? -6.055 3.598 12.32 1 98.62 169 ALA B O 1
ATOM 2782 N N . ILE B 1 170 ? -6.98 4.816 10.734 1 98.06 170 ILE B N 1
ATOM 2783 C CA . ILE B 1 170 ? -8.203 5.141 11.461 1 98.06 170 ILE B CA 1
ATOM 2784 C C . ILE B 1 170 ? -9.406 5 10.539 1 98.06 170 ILE B C 1
ATOM 2786 O O . ILE B 1 170 ? -9.344 5.352 9.359 1 98.06 170 ILE B O 1
ATOM 2790 N N . LEU B 1 171 ? -10.453 4.371 11.07 1 97.69 171 LEU B N 1
ATOM 2791 C CA . LEU B 1 171 ? -11.695 4.176 10.328 1 97.69 171 LEU B CA 1
ATOM 2792 C C . LEU B 1 171 ? -12.742 5.199 10.742 1 97.69 171 LEU B C 1
ATOM 2794 O O . LEU B 1 171 ? -12.719 5.699 11.867 1 97.69 171 LEU B O 1
ATOM 2798 N N . ARG B 1 172 ? -13.602 5.465 9.773 1 95.19 172 ARG B N 1
ATOM 2799 C CA . ARG B 1 172 ? -14.727 6.332 10.102 1 95.19 172 ARG B CA 1
ATOM 2800 C C . ARG B 1 172 ? -15.438 5.855 11.367 1 95.19 172 ARG B C 1
ATOM 2802 O O . ARG B 1 172 ? -15.828 6.668 12.203 1 95.19 172 ARG B O 1
ATOM 2809 N N . SER B 1 173 ? -15.531 4.602 11.586 1 93.75 173 SER B N 1
ATOM 2810 C CA . SER B 1 173 ? -16.234 4.004 12.719 1 93.75 173 SER B CA 1
ATOM 2811 C C . SER B 1 173 ? -15.43 4.168 14.008 1 93.75 173 SER B C 1
ATOM 2813 O O . SER B 1 173 ? -15.961 3.953 15.102 1 93.75 173 SER B O 1
ATOM 2815 N N . ASP B 1 174 ? -14.188 4.488 13.883 1 92.31 174 ASP B N 1
ATOM 2816 C CA . ASP B 1 174 ? -13.352 4.688 15.055 1 92.31 174 ASP B CA 1
ATOM 2817 C C . ASP B 1 174 ? -13.609 6.051 15.695 1 92.31 174 ASP B C 1
ATOM 2819 O O . ASP B 1 174 ? -13.219 6.293 16.828 1 92.31 174 ASP B O 1
ATOM 2823 N N . LEU B 1 175 ? -14.117 6.965 14.914 1 89.12 175 LEU B N 1
ATOM 2824 C CA . LEU B 1 175 ? -14.359 8.328 15.367 1 89.12 175 LEU B CA 1
ATOM 2825 C C . LEU B 1 175 ? -15.656 8.414 16.172 1 89.12 175 LEU B C 1
ATOM 2827 O O . LEU B 1 175 ? -16.562 7.609 15.969 1 89.12 175 LEU B O 1
ATOM 2831 N N . PRO B 1 176 ? -15.57 9.312 17.141 1 79.94 176 PRO B N 1
ATOM 2832 C CA . PRO B 1 176 ? -16.812 9.461 17.922 1 79.94 176 PRO B CA 1
ATOM 2833 C C . PRO B 1 176 ? -18.016 9.781 17.047 1 79.94 176 PRO B C 1
ATOM 2835 O O . PRO B 1 176 ? -17.875 10.469 16.031 1 79.94 176 PRO B O 1
ATOM 2838 N N . ALA B 1 177 ? -19.109 9.055 17.312 1 70.5 177 ALA B N 1
ATOM 2839 C CA . ALA B 1 177 ? -20.375 9.18 16.578 1 70.5 177 ALA B CA 1
ATOM 2840 C C . ALA B 1 177 ? -20.812 10.633 16.5 1 70.5 177 ALA B C 1
ATOM 2842 O O . ALA B 1 177 ? -21.547 11.008 15.578 1 70.5 177 ALA B O 1
ATOM 2843 N N . ASN B 1 178 ? -20.5 11.406 17.531 1 60.31 178 ASN B N 1
ATOM 2844 C CA . ASN B 1 178 ? -21.016 12.766 17.562 1 60.31 178 ASN B CA 1
ATOM 2845 C C . ASN B 1 178 ? -20.25 13.672 16.609 1 60.31 178 ASN B C 1
ATOM 2847 O O . ASN B 1 178 ? -20.391 14.898 16.656 1 60.31 178 ASN B O 1
ATOM 2851 N N . LEU B 1 179 ? -19.516 13.031 15.859 1 56.66 179 LEU B N 1
ATOM 2852 C CA . LEU B 1 179 ? -18.906 13.812 14.797 1 56.66 179 LEU B CA 1
ATOM 2853 C C . LEU B 1 179 ? -19.828 13.898 13.586 1 56.66 179 LEU B C 1
ATOM 2855 O O . LEU B 1 179 ? -20.531 12.945 13.266 1 56.66 179 LEU B O 1
#

Nearest PDB structures (foldseek):
  3wr7-assembly1_A-3  TM=9.016E-01  e=2.447E-15  Escherichia coli LY180
  6vfn-assembly1_A  TM=8.964E-01  e=1.533E-14  Bacillus thuringiensis
  6vfm-assembly1_A  TM=8.402E-01  e=2.104E-14  Bacillus thuringiensis serovar finitimus YBT-020
  5wif-assembly1_B  TM=8.342E-01  e=1.268E-14  Yersinia pestis
  2fck-assembly1_A-2  TM=7.972E-01  e=2.362E-11  Vibrio cholerae O1 biovar El Tor str. N16961

Organism: Aeromonas hydrophila subsp. hydrophila (strain ATCC 7966 / DSM 30187 / BCRC 13018 / CCUG 14551 / JCM 1027 / KCTC 2358 / NCIMB 9240 / NCTC 8049) (NCBI:txid380703)

Foldseek 3Di:
DPPLDAFAKDKDFDDPVCLVVQLVQQADCVFCVFPPGHDDDSVRSVVVVVVQVVCVVVVQKTKIFIARPVPRHTFWMKMWGRQDPVQQETEIDITGDPVCPPSCRVLSVLLVVVVVDVVVGVHFKYKYKGWPVPVVVVVSCVVSQWDWPDKAQQPDDDPPGGTIITMTMDGPVSDDPVD/DPPLDAFAKDKDFDDPVCLVVQLVQQADCVFCVFPPGHDDDSVRSVVVVVVQVVCVVVVQKTKIFIARPVPRHTFWMKMWGRQDPVQQETEIDITGDPVCPPSNRVLSVLLVVVVVDVVVGVHFKYKYKGWPVPVVVVVSCVVSQWDWPDKAQQPDDDPPGGTIITMTMDGPVSDPPVD

Radius of gyration: 23.76 Å; Cα contacts (8 Å, |Δi|>4): 631; chains: 2; bounding box: 44×78×63 Å

Sequence (358 aa):
MTATQQPHIRLDPVSDADLPHIYRGLSDPRVVAYYGVSYDSLTACQAQMAWYAELTRTGCGAWHLIRDQNTDEPLGAIGYNDADPTHQRAELGYWLYPEHWGKGVMSAALQLWLPLTYRTSELHRLLAVVEEPNLPSARLLERAGFHYEGTARECERKGDGFISLRHYAILRSDLPANLMTATQQPHIRLDPVSDADLPHIYRGLSDPRVVAYYGVSYDSLTACQAQMAWYAELTRTGCGAWHLIRDQNTDEPLGAIGYNDADPTHQRAELGYWLYPEHWGKGVMSAALQLWLPLTYRTSELHRLLAVVEEPNLPSARLLERAGFHYEGTARECERKGDGFISLRHYAILRSDLPANL

pLDDT: mean 93.42, std 9.9, range [32.09, 98.69]